Protein 7ZR2 (pdb70)

B-factor: mean 25.38, std 10.43, range [9.34, 71.57]

Organism: Severe acute respiratory syndrome coronavirus 2 (NCBI:txid2697049)

Sequence (267 aa):
MDVLYENQKLIANKFNSAIGKIQDSLSSTASSELGKLQDEVNQNAQDLNTLVKQLSSNFGRISSSELNDILSRLDKGEPAKDLRSDIDNLESKIAGFNSSLQKVLTNLAQKNQNVEDKLKGLESRTSSLEKQIKGIASNFQNEILKQREYLVNKGSGNVLYENQKLIENQFNSAIGKIQDSLSSTKSALGKLKDVVNQNKQALNTLVKQLSSNFGAISSVLNDIKSRLDVDLGDISGINASVVNIQKEIDRLNEVAKNLNESLIDLQES

Radius of gyration: 32.26 Å; Cα contacts (8 Å, |Δi|>4): 210; chains: 2; bounding box: 85×22×85 Å

InterPro domains:
  IPR002552 Spike glycoprotein S2, coronavirus [PF01601] (711-1232)
  IPR018548 Spike (S) protein S1 subunit, receptor-binding domain, betacoronavirus [PF09408] (349-526)
  IPR018548 Spike (S) protein S1 subunit, receptor-binding domain, betacoronavirus [PS51921] (334-527)
  IPR032500 Spike glycoprotein S1, N-terminal domain, betacoronavirus-like [PF16451] (33-337)
  IPR032500 Spike glycoprotein S1, N-terminal domain, betacoronavirus-like [PS51922] (9-303)
  IPR036326 Spike S1 subunit, receptor binding domain superfamily, betacoronavirus [SSF143587] (333-516)
  IPR042578 Spike glycoprotein, betacoronavirus [MF_04099] (2-1273)
  IPR043002 Spike glycoprotein, N-terminal domain superfamily [G3DSA:2.60.120.960] (28-307)
  IPR043473 Spike glycoprotein S2 superfamily, coronavirus [SSF111474] (909-1026)
  IPR043473 Spike glycoprotein S2 superfamily, coronavirus [SSF111474] (1159-1211)
  IPR043607 Coronavirus spike glycoprotein S1, C-terminal [PF19209] (536-591)
  IPR044341 Spike (S) protein S1 subunit, N-terminal domain, SARS-CoV-like [cd21624] (13-304)
  IPR044366 Spike (S) protein S1 subunit, receptor-binding domain, SARS-CoV-2 [cd21480] (319-541)
  IPR044873 Spike glycoprotein S2, coronavirus, heptad repeat 1 [PS51923] (896-1001)
  IPR044874 Spike glycoprotein S2, coronavirus, heptad repeat 2 [PS51924] (1143-1225)

GO terms:
  GO:0044228 host cell surface (C, IDA)
  GO:0005768 endosome (C, IDA)
  GO:0039660 structural constituent of virion (F, IDA)
  GO:0019062 virion attachment to host cell (P, IDA)
  GO:0046718 symbiont entry into host cell (P, IDA)
  GO:0098670 entry receptor-mediated virion attachment to host cell (P, IDA)
  GO:0140522 fusogenic activity (F, IDA)
  GO:0046789 host cell surface receptor binding (F, IDA)
  GO:0048018 receptor ligand activity (F, IDA)
  GO:0043655 host extracellular region (C, IC)
  GO:0044173 host cell endoplasmic reticulum-Golgi intermediate compartment membrane (C, EXP)
  GO:0055036 virion membrane (C, EXP)
  GO:0020002 host cell plasma membrane (C, EXP)
  GO:0005515 protein binding (F, IPI)
  GO:0055036 virion membrane (C, TAS)
  GO:0005886 plasma membrane (C, TAS)
  GO:0042802 identical protein binding (F, IPI)
  GO:0046598 positive regulation of viral entry into host cell (P, IDA)
  GO:0016020 membrane (C, IDA)
  GO:0019031 viral envelope (C, IDA)

Secondary structure (DSSP, 8-state):
--HHHHHHHHHHHHHHHHHHHHHHHHHHHHHHHHHHHHHHHHHHHHHHHHHHHHHHHHHHHHHHHHHHHHHHHH---HHHHHHHHHHHHHHHHHHHHHHHHHHHHHHHHHHHHHHHHHHHHHHHHHHHHHHHHHHHHHHHHHHHHGGGGTT--TT-HHHHHHHHHHHHHHHHHHHHHHHHHHHHHHHHHHHHHHHHHHHHHHHHHHHHHHHHHHHHHHHHHHHHH--/-----GGG--PPP---HHHHHHHHHHHHHGGGG---PPP-

Foldseek 3Di:
DDVLVVLLVVLVVVVVVVLVVVVVVLVVLVVLLVVLVVLLVVLVVLVVVVVVVVVVVLVVLVVLLVVLVVCVVVDDALVVSVVSLVVSVVVVVVVVVVVVVSLVVSVVSLVVSVVSLVVSVVVVVVVVVVVVVVLVVSVVSLVVSVVVQPVDDPPPVSVVSSVVSVVVSVVSVVVVVVSSVVSVVSSVVSVVSSVVVVVVSVVVVVVVVVSVVVSVVSSVVSVVSSD/DDPDDPVVDDDDDDDCVVVVVVVVVVVVVCVVVDDDDDDD

Structure (mmCIF, N/CA/C/O backbone):
data_7ZR2
#
_entry.id   7ZR2
#
_cell.length_a   166.777
_cell.length_b   37.374
_cell.length_c   43.911
_cell.angle_alpha   90.000
_cell.angle_beta   95.670
_cell.angle_gamma   90.000
#
_symmetry.space_group_name_H-M   'C 1 2 1'
#
loop_
_entity.id
_entity.type
_entity.pdbx_description
1 polymer "Spike protein S2',Chimeric protein mimic of SARS-CoV-2 Spike HR1"
2 polymer "Spike protein S2'"
3 water water
#
loop_
_atom_site.group_PDB
_atom_site.id
_atom_site.type_symbol
_atom_site.label_atom_id
_atom_site.label_alt_id
_atom_site.label_comp_id
_atom_site.label_asym_id
_atom_site.label_entity_id
_atom_site.label_seq_id
_atom_site.pdbx_PDB_ins_code
_atom_site.Cartn_x
_atom_site.Cartn_y
_atom_site.Cartn_z
_atom_site.occupancy
_atom_site.B_iso_or_equiv
_atom_site.auth_seq_id
_atom_site.auth_comp_id
_atom_site.auth_asym_id
_atom_site.auth_atom_id
_atom_site.pdbx_PDB_model_num
ATOM 1 N N . MET A 1 1 ? -71.65000 -13.94700 37.73900 1.000 39.49947 0 MET A N 1
ATOM 2 C CA . MET A 1 1 ? -72.01700 -12.99500 38.82700 1.000 39.29155 0 MET A CA 1
ATOM 3 C C . MET A 1 1 ? -72.37700 -11.61900 38.26600 1.000 38.70727 0 MET A C 1
ATOM 4 O O . MET A 1 1 ? -73.51800 -11.18200 38.37500 1.000 42.10768 0 MET A O 1
ATOM 10 N N . ASP A 1 2 ? -71.40000 -10.93300 37.67200 1.000 36.84389 1 ASP A N 1
ATOM 11 C CA . ASP A 1 2 ? -71.60200 -9.60400 37.09900 1.000 34.07777 1 ASP A CA 1
ATOM 12 C C . ASP A 1 2 ? -71.40100 -9.74400 35.59400 1.000 28.60343 1 ASP A C 1
ATOM 13 O O . ASP A 1 2 ? -70.27200 -9.84600 35.11400 1.000 27.54541 1 ASP A O 1
ATOM 22 N N . VAL A 1 3 ? -72.50400 -9.73200 34.84900 1.000 26.28999 2 VAL A N 1
ATOM 23 C CA . VAL A 1 3 ? -72.44000 -10.01200 33.41700 1.000 26.17682 2 VAL A CA 1
ATOM 24 C C . VAL A 1 3 ? -71.63900 -8.93800 32.68500 1.000 22.57376 2 VAL A C 1
ATOM 25 O O . VAL A 1 3 ? -70.95300 -9.22500 31.69900 1.000 22.61324 2 VAL A O 1
ATOM 38 N N . LEU A 1 4 ? -71.74300 -7.68200 33.12400 1.000 23.55019 3 LEU A N 1
ATOM 39 C CA . LEU A 1 4 ? -71.00000 -6.61300 32.46200 1.000 23.27648 3 LEU A CA 1
ATOM 40 C C . LEU A 1 4 ? -69.50100 -6.78100 32.66100 1.000 21.29729 3 LEU A C 1
ATOM 41 O O . LEU A 1 4 ? -68.71100 -6.48200 31.75500 1.000 23.29753 3 LEU A O 1
ATOM 57 N N . TYR A 1 5 ? -69.08700 -7.26200 33.83700 1.000 19.90502 4 TYR A N 1
ATOM 58 C CA . TYR A 1 5 ? -67.67300 -7.56200 34.04800 1.000 19.08650 4 TYR A CA 1
ATOM 59 C C . TYR A 1 5 ? -67.22600 -8.71600 33.15600 1.000 17.17311 4 TYR A C 1
ATOM 60 O O . TYR A 1 5 ? -66.11800 -8.69600 32.61600 1.000 18.79962 4 TYR A O 1
ATOM 78 N N . GLU A 1 6 ? -68.07700 -9.72500 32.97000 1.000 17.33103 5 GLU A N 1
ATOM 79 C CA . GLU A 1 6 ? -67.72700 -10.80300 32.05000 1.000 17.53368 5 GLU A CA 1
ATOM 80 C C . GLU A 1 6 ? -67.46100 -10.27100 30.64400 1.000 17.21522 5 GLU A C 1
ATOM 81 O O . GLU A 1 6 ? -66.51800 -10.70900 29.96700 1.000 18.27851 5 GLU A O 1
ATOM 93 N N . ASN A 1 7 ? -68.28000 -9.32500 30.18900 1.000 17.52842 6 ASN A N 1
ATOM 94 C CA . ASN A 1 7 ? -68.05200 -8.70600 28.88800 1.000 16.52567 6 ASN A CA 1
ATOM 95 C C . ASN A 1 7 ? -66.70600 -8.01000 28.83400 1.000 14.68860 6 ASN A C 1
ATOM 96 O O . ASN A 1 7 ? -66.01300 -8.04600 27.79900 1.000 15.28604 6 ASN A O 1
ATOM 107 N N . GLN A 1 8 ? -66.31700 -7.36400 29.93700 1.000 14.29645 7 GLN A N 1
ATOM 108 C CA . GLN A 1 8 ? -65.04500 -6.64500 29.94600 1.000 13.45161 7 GLN A CA 1
ATOM 109 C C . GLN A 1 8 ? -63.87000 -7.60400 29.89600 1.000 13.49636 7 GLN A C 1
ATOM 110 O O . GLN A 1 8 ? -62.88200 -7.34100 29.19400 1.000 13.99378 7 GLN A O 1
ATOM 124 N N . LYS A 1 9 ? -63.93800 -8.69800 30.66100 1.000 13.60426 8 LYS A N 1
ATOM 125 C CA . LYS A 1 9 ? -62.86300 -9.68300 30.62000 1.000 14.21223 8 LYS A CA 1
ATOM 126 C C . LYS A 1 9 ? -62.67800 -10.22800 29.21200 1.000 14.19907 8 LYS A C 1
ATOM 127 O O . LYS A 1 9 ? -61.54600 -10.39600 28.75200 1.000 13.93588 8 LYS A O 1
ATOM 146 N N . LEU A 1 10 ? -63.77600 -10.51500 28.51600 1.000 14.45173 9 LEU A N 1
ATOM 147 C CA . LEU A 1 10 ? -63.68200 -11.06900 27.17100 1.000 15.00180 9 LEU A CA 1
ATOM 148 C C . LEU A 1 10 ? -62.95100 -10.11700 26.23900 1.000 14.14906 9 LEU A C 1
ATOM 149 O O . LEU A 1 10 ? -62.04200 -10.52500 25.50700 1.000 16.05456 9 LEU A O 1
ATOM 165 N N . ILE A 1 11 ? -63.35200 -8.85900 26.23200 1.000 14.85704 10 ILE A N 1
ATOM 166 C CA . ILE A 1 11 ? -62.71500 -7.84200 25.33800 1.000 16.57567 10 ILE A CA 1
ATOM 167 C C . ILE A 1 11 ? -61.25900 -7.63400 25.75400 1.000 14.71492 10 ILE A C 1
ATOM 168 O O . ILE A 1 11 ? -60.44600 -7.56100 24.87700 1.000 13.77007 10 ILE A O 1
ATOM 184 N N . ALA A 1 12 ? -60.94600 -7.54600 27.04300 1.000 13.19895 11 ALA A N 1
ATOM 185 C CA . ALA A 1 12 ? -59.58000 -7.26000 27.47400 1.000 12.52255 11 ALA A CA 1
ATOM 186 C C . ALA A 1 12 ? -58.64200 -8.38700 27.06800 1.000 13.18316 11 ALA A C 1
ATOM 187 O O . ALA A 1 12 ? -57.53700 -8.14500 26.56600 1.000 13.39108 11 ALA A O 1
ATOM 194 N N . ASN A 1 13 ? -59.07400 -9.63100 27.25400 1.000 11.86458 12 ASN A N 1
ATOM 195 C CA . ASN A 1 13 ? -58.18800 -10.74800 26.97700 1.000 12.79364 12 ASN A CA 1
ATOM 196 C C . ASN A 1 13 ? -57.96800 -10.85800 25.47700 1.000 11.98565 12 ASN A C 1
ATOM 197 O O . ASN A 1 13 ? -56.85100 -11.11700 25.02700 1.000 13.46214 12 ASN A O 1
ATOM 208 N N . LYS A 1 14 ? -59.02300 -10.64000 24.68700 1.000 11.85142 13 LYS A N 1
ATOM 209 C CA . LYS A 1 14 ? -58.87800 -10.67900 23.23100 1.000 11.79615 13 LYS A CA 1
ATOM 210 C C . LYS A 1 14 ? -57.95200 -9.56000 22.73600 1.000 11.08028 13 LYS A C 1
ATOM 211 O O . LYS A 1 14 ? -57.14300 -9.75900 21.82100 1.000 13.08578 13 LYS A O 1
ATOM 230 N N . PHE A 1 15 ? -58.07900 -8.37500 23.31700 1.000 11.97775 14 PHE A N 1
ATOM 231 C CA . PHE A 1 15 ? -57.24600 -7.24600 22.93400 1.000 11.57507 14 PHE A CA 1
ATOM 232 C C . PHE A 1 15 ? -55.78700 -7.52100 23.26900 1.000 9.53272 14 PHE A C 1
ATOM 233 O O . PHE A 1 15 ? -54.90000 -7.27300 22.45100 1.000 11.61192 14 PHE A O 1
ATOM 250 N N . ASN A 1 16 ? -55.51200 -7.99600 24.48100 1.000 11.31978 15 ASN A N 1
ATOM 251 C CA . ASN A 1 16 ? -54.12900 -8.25900 24.86800 1.000 11.99881 15 ASN A CA 1
ATOM 252 C C . ASN A 1 16 ? -53.49200 -9.26700 23.92800 1.000 11.22766 15 ASN A C 1
ATOM 253 O O . ASN A 1 16 ? -52.33200 -9.11100 23.52700 1.000 12.01986 15 ASN A O 1
ATOM 264 N N . SER A 1 17 ? -54.24200 -10.29800 23.53800 1.000 11.52243 16 SER A N 1
ATOM 265 C CA . SER A 1 17 ? -53.70900 -11.26100 22.57700 1.000 11.21450 16 SER A CA 1
ATOM 266 C C . SER A 1 17 ? -53.41400 -10.60900 21.23000 1.000 11.38558 16 SER A C 1
ATOM 267 O O . SER A 1 17 ? -52.38500 -10.89200 20.59700 1.000 14.58333 16 SER A O 1
ATOM 275 N N . ALA A 1 18 ? -54.31100 -9.74400 20.77200 1.000 11.87248 17 ALA A N 1
ATOM 276 C CA . ALA A 1 18 ? -54.10900 -9.08700 19.48700 1.000 13.43845 17 ALA A CA 1
ATOM 277 C C . ALA A 1 18 ? -52.88500 -8.17400 19.50700 1.000 13.22264 17 ALA A C 1
ATOM 278 O O . ALA A 1 18 ? -52.12600 -8.11300 18.52500 1.000 14.26487 17 ALA A O 1
ATOM 285 N N . ILE A 1 19 ? -52.66200 -7.47300 20.60800 1.000 13.01998 18 ILE A N 1
ATOM 286 C CA . ILE A 1 19 ? -51.48400 -6.58600 20.72800 1.000 13.43582 18 ILE A CA 1
ATOM 287 C C . ILE A 1 19 ? -50.20500 -7.42800 20.61600 1.000 14.24908 18 ILE A C 1
ATOM 288 O O . ILE A 1 19 ? -49.32200 -6.98400 20.00300 1.000 13.61216 18 ILE A O 1
ATOM 304 N N . GLY A 1 20 ? -50.15000 -8.60400 21.21400 1.000 12.75679 19 GLY A N 1
ATOM 305 C CA . GLY A 1 20 ? -48.95200 -9.45000 21.15100 1.000 11.26188 19 GLY A CA 1
ATOM 306 C C . GLY A 1 20 ? -48.60300 -9.82800 19.72900 1.000 12.16988 19 GLY A C 1
ATOM 307 O O . GLY A 1 20 ? -47.44500 -9.85600 19.40000 1.000 13.76481 19 GLY A O 1
ATOM 311 N N . LYS A 1 21 ? -49.61200 -10.12200 18.93900 1.000 12.53308 20 LYS A N 1
ATOM 312 C CA . LYS A 1 21 ? -49.37300 -10.52800 17.53600 1.000 11.97249 20 LYS A CA 1
ATOM 313 C C . LYS A 1 21 ? -48.83400 -9.33100 16.74400 1.000 12.01986 20 LYS A C 1
ATOM 314 O O . LYS A 1 21 ? -47.95400 -9.52600 15.93300 1.000 13.45161 20 LYS A O 1
ATOM 333 N N . ILE A 1 22 ? -49.33500 -8.14100 17.01300 1.000 12.69100 21 ILE A N 1
ATOM 334 C CA . ILE A 1 22 ? -48.84700 -6.91400 16.32400 1.000 13.74375 21 ILE A CA 1
ATOM 335 C C . ILE A 1 22 ? -47.40200 -6.63600 16.72700 1.000 13.93851 21 ILE A C 1
ATOM 336 O O . ILE A 1 22 ? -46.63800 -6.27900 15.89400 1.000 13.17000 21 ILE A O 1
ATOM 352 N N . GLN A 1 23 ? -47.07700 -6.74800 18.00300 1.000 14.96232 22 GLN A N 1
ATOM 353 C CA . GLN A 1 23 ? -45.69700 -6.59400 18.49000 1.000 15.18603 22 GLN A CA 1
ATOM 354 C C . GLN A 1 23 ? -44.77800 -7.53600 17.70800 1.000 15.27815 22 GLN A C 1
ATOM 355 O O . GLN A 1 23 ? -43.74000 -7.09200 17.28400 1.000 15.16234 22 GLN A O 1
ATOM 369 N N . ASP A 1 24 ? -45.14100 -8.81000 17.60900 1.000 14.62807 23 ASP A N 1
ATOM 370 C CA . ASP A 1 24 ? -44.29000 -9.75900 16.89700 1.000 15.93875 23 ASP A CA 1
ATOM 371 C C . ASP A 1 24 ? -44.09300 -9.33700 15.44000 1.000 13.42266 23 ASP A C 1
ATOM 372 O O . ASP A 1 24 ? -42.99300 -9.47700 14.88200 1.000 15.72031 23 ASP A O 1
ATOM 381 N N . SER A 1 25 ? -45.16000 -8.85900 14.79500 1.000 13.19369 24 SER A N 1
ATOM 382 C CA . SER A 1 25 ? -45.05500 -8.42900 13.40500 1.000 12.98314 24 SER A CA 1
ATOM 383 C C . SER A 1 25 ? -44.11700 -7.23400 13.26200 1.000 15.03865 24 SER A C 1
ATOM 384 O O . SER A 1 25 ? -43.32900 -7.16100 12.31200 1.000 16.04929 24 SER A O 1
ATOM 392 N N . LEU A 1 26 ? -44.18900 -6.28400 14.18900 1.000 14.52016 25 LEU A N 1
ATOM 393 C CA . LEU A 1 26 ? -43.31500 -5.11700 14.10900 1.000 15.66767 25 LEU A CA 1
ATOM 394 C C . LEU A 1 26 ? -41.85900 -5.51400 14.28500 1.000 15.05180 25 LEU A C 1
ATOM 395 O O . LEU A 1 26 ? -40.98800 -5.02700 13.54900 1.000 14.78862 25 LEU A O 1
ATOM 411 N N . SER A 1 27 ? -41.57200 -6.38600 15.26200 1.000 15.56502 26 SER A N 1
ATOM 412 C CA . SER A 1 27 ? -40.19500 -6.82700 15.47200 1.000 13.27264 26 SER A CA 1
ATOM 413 C C . SER A 1 27 ? -39.65500 -7.53400 14.23700 1.000 14.49647 26 SER A C 1
ATOM 414 O O . SER A 1 27 ? -38.48700 -7.33900 13.84900 1.000 15.46764 26 SER A O 1
ATOM 422 N N . SER A 1 28 ? -40.49300 -8.36100 13.59900 1.000 14.19381 27 SER A N 1
ATOM 423 C CA . SER A 1 28 ? -40.08000 -9.03900 12.37400 1.000 13.33318 27 SER A CA 1
ATOM 424 C C . SER A 1 28 ? -39.77900 -8.03900 11.26300 1.000 13.45688 27 SER A C 1
ATOM 425 O O . SER A 1 28 ? -38.76900 -8.15000 10.55100 1.000 14.72282 27 SER A O 1
ATOM 433 N N . THR A 1 29 ? -40.65600 -7.05400 11.09500 1.000 12.39886 28 THR A N 1
ATOM 434 C CA . THR A 1 29 ? -40.44200 -6.03700 10.07200 1.000 11.85932 28 THR A CA 1
ATOM 435 C C . THR A 1 29 ? -39.14500 -5.28700 10.31700 1.000 12.58046 28 THR A C 1
ATOM 436 O O . THR A 1 29 ? -38.36800 -5.06200 9.38200 1.000 13.23317 28 THR A O 1
ATOM 447 N N . ALA A 1 30 ? -38.88100 -4.90900 11.57500 1.000 12.36464 29 ALA A N 1
ATOM 448 C CA . ALA A 1 30 ? -37.65800 -4.18100 11.87900 1.000 10.80919 29 ALA A CA 1
ATOM 449 C C . ALA A 1 30 ? -36.42400 -5.00500 11.54900 1.000 12.74890 29 ALA A C 1
ATOM 450 O O . ALA A 1 30 ? -35.44900 -4.47300 11.01400 1.000 13.18842 29 ALA A O 1
ATOM 457 N N A SER A 1 31 ? -36.44200 -6.30200 11.86800 0.520 12.66468 30 SER A N 1
ATOM 458 N N B SER A 1 31 ? -36.44800 -6.30300 11.86100 0.480 12.63836 30 SER A N 1
ATOM 459 C CA A SER A 1 31 ? -35.30300 -7.15500 11.54300 0.520 13.68848 30 SER A CA 1
ATOM 460 C CA B SER A 1 31 ? -35.31300 -7.16500 11.54900 0.480 13.71743 30 SER A CA 1
ATOM 461 C C A SER A 1 31 ? -35.07900 -7.23600 10.04100 0.520 13.88851 30 SER A C 1
ATOM 462 C C B SER A 1 31 ? -35.08200 -7.24600 10.04700 0.480 13.80955 30 SER A C 1
ATOM 463 O O A SER A 1 31 ? -33.93800 -7.16800 9.57000 0.520 14.97285 30 SER A O 1
ATOM 464 O O B SER A 1 31 ? -33.93800 -7.18200 9.58200 0.480 14.59912 30 SER A O 1
ATOM 479 N N . GLU A 1 32 ? -36.15300 -7.41500 9.27200 1.000 13.24633 31 GLU A N 1
ATOM 480 C CA . GLU A 1 32 ? -36.01100 -7.50300 7.82300 1.000 15.60187 31 GLU A CA 1
ATOM 481 C C . GLU A 1 32 ? -35.49700 -6.19600 7.23200 1.000 12.86470 31 GLU A C 1
ATOM 482 O O . GLU A 1 32 ? -34.68500 -6.21200 6.29700 1.000 13.71217 31 GLU A O 1
ATOM 494 N N . LEU A 1 33 ? -35.95900 -5.05700 7.75400 1.000 12.69889 32 LEU A N 1
ATOM 495 C CA . LEU A 1 33 ? -35.45400 -3.76800 7.28700 1.000 11.86195 32 LEU A CA 1
ATOM 496 C C . LEU A 1 33 ? -33.96500 -3.62600 7.57700 1.000 11.95143 32 LEU A C 1
ATOM 497 O O . LEU A 1 33 ? -33.21500 -3.10200 6.75000 1.000 12.22515 32 LEU A O 1
ATOM 513 N N . GLY A 1 34 ? -33.51800 -4.06600 8.75600 1.000 12.73574 33 GLY A N 1
ATOM 514 C CA . GLY A 1 34 ? -32.10100 -3.98300 9.06700 1.000 13.43056 33 GLY A CA 1
ATOM 515 C C . GLY A 1 34 ? -31.24300 -4.80700 8.12400 1.000 13.99905 33 GLY A C 1
ATOM 516 O O . GLY A 1 34 ? -30.15600 -4.37900 7.73000 1.000 14.80704 33 GLY A O 1
ATOM 520 N N . LYS A 1 35 ? -31.70800 -6.00900 7.77300 1.000 13.32791 34 LYS A N 1
ATOM 521 C CA . LYS A 1 35 ? -30.99100 -6.84000 6.81300 1.000 13.52794 34 LYS A CA 1
ATOM 522 C C . LYS A 1 35 ? -30.91100 -6.15700 5.44900 1.000 12.88576 34 LYS A C 1
ATOM 523 O O . LYS A 1 35 ? -29.84400 -6.10100 4.82500 1.000 15.09128 34 LYS A O 1
ATOM 542 N N . LEU A 1 36 ? -32.02100 -5.58500 4.99300 1.000 13.57794 35 LEU A N 1
ATOM 543 C CA . LEU A 1 36 ? -32.03000 -4.90400 3.70800 1.000 13.92535 35 LEU A CA 1
ATOM 544 C C . LEU A 1 36 ? -31.10500 -3.69500 3.71100 1.000 12.14883 35 LEU A C 1
ATOM 545 O O . LEU A 1 36 ? -30.43200 -3.42300 2.71000 1.000 12.81206 35 LEU A O 1
ATOM 561 N N . GLN A 1 37 ? -31.08800 -2.93100 4.80900 1.000 12.17514 36 GLN A N 1
ATOM 562 C CA . GLN A 1 37 ? -30.17900 -1.79600 4.89000 1.000 12.06724 36 GLN A CA 1
ATOM 563 C C . GLN A 1 37 ? -28.73900 -2.25000 4.71600 1.000 11.85405 36 GLN A C 1
ATOM 564 O O . GLN A 1 37 ? -27.98300 -1.66600 3.93000 1.000 13.69901 36 GLN A O 1
ATOM 578 N N . ASP A 1 38 ? -28.34200 -3.30300 5.43600 1.000 12.85680 37 ASP A N 1
ATOM 579 C CA . ASP A 1 38 ? -26.96500 -3.78000 5.33800 1.000 15.42027 37 ASP A CA 1
ATOM 580 C C . ASP A 1 38 ? -26.63100 -4.24900 3.92600 1.000 13.77534 37 ASP A C 1
ATOM 581 O O . ASP A 1 38 ? -25.56500 -3.91300 3.38700 1.000 16.62305 37 ASP A O 1
ATOM 590 N N . GLU A 1 39 ? -27.53800 -5.00100 3.29900 1.000 13.55952 38 GLU A N 1
ATOM 591 C CA . GLU A 1 39 ? -27.26300 -5.53200 1.96900 1.000 14.26750 38 GLU A CA 1
ATOM 592 C C . GLU A 1 39 ? -27.22400 -4.43100 0.91500 1.000 12.85944 38 GLU A C 1
ATOM 593 O O . GLU A 1 39 ? -26.37300 -4.46400 0.00800 1.000 14.63860 38 GLU A O 1
ATOM 605 N N . VAL A 1 40 ? -28.14500 -3.46800 0.99600 1.000 12.16725 39 VAL A N 1
ATOM 606 C CA . VAL A 1 40 ? -28.13600 -2.36200 0.04600 1.000 11.81457 39 VAL A CA 1
ATOM 607 C C . VAL A 1 40 ? -26.80300 -1.63100 0.11800 1.000 12.01723 39 VAL A C 1
ATOM 608 O O . VAL A 1 40 ? -26.20300 -1.27000 -0.90700 1.000 13.40687 39 VAL A O 1
ATOM 621 N N . ASN A 1 41 ? -26.34100 -1.35700 1.33600 1.000 12.44886 40 ASN A N 1
ATOM 622 C CA . ASN A 1 41 ? -25.13400 -0.55800 1.50600 1.000 14.36225 40 ASN A CA 1
ATOM 623 C C . ASN A 1 41 ? -23.88700 -1.33600 1.10700 1.000 13.74902 40 ASN A C 1
ATOM 624 O O . ASN A 1 41 ? -22.94900 -0.75900 0.52900 1.000 15.93875 40 ASN A O 1
ATOM 635 N N . GLN A 1 42 ? -23.85700 -2.64700 1.38200 1.000 15.28078 41 GLN A N 1
ATOM 636 C CA . GLN A 1 42 ? -22.72700 -3.44800 0.91800 1.000 19.19704 41 GLN A CA 1
ATOM 637 C C . GLN A 1 42 ? -22.67900 -3.47300 -0.60200 1.000 17.05994 41 GLN A C 1
ATOM 638 O O . GLN A 1 42 ? -21.60700 -3.31200 -1.20300 1.000 18.14954 41 GLN A O 1
ATOM 652 N N . ASN A 1 43 ? -23.81900 -3.65900 -1.23700 1.000 14.60965 42 ASN A N 1
ATOM 653 C CA . ASN A 1 43 ? -23.89700 -3.71800 -2.72100 1.000 15.74136 42 ASN A CA 1
ATOM 654 C C . ASN A 1 43 ? -23.48000 -2.36200 -3.30700 1.000 14.80441 42 ASN A C 1
ATOM 655 O O . ASN A 1 43 ? -22.81000 -2.36600 -4.32800 1.000 15.30710 42 ASN A O 1
ATOM 666 N N . ALA A 1 44 ? -23.81400 -1.25500 -2.67700 1.000 15.25183 43 ALA A N 1
ATOM 667 C CA . ALA A 1 44 ? -23.46200 0.08200 -3.17800 1.000 13.61742 43 ALA A CA 1
ATOM 668 C C . ALA A 1 44 ? -21.95300 0.26100 -3.08800 1.000 14.04642 43 ALA A C 1
ATOM 669 O O . ALA A 1 44 ? -21.37300 0.78500 -4.00400 1.000 17.00730 43 ALA A O 1
ATOM 676 N N . GLN A 1 45 ? -21.37200 -0.17000 -1.99100 1.000 16.87308 44 GLN A N 1
ATOM 677 C CA . GLN A 1 45 ? -19.92400 -0.05900 -1.78600 1.000 20.07872 44 GLN A CA 1
ATOM 678 C C . GLN A 1 45 ? -19.21600 -0.92300 -2.82500 1.000 18.67329 44 GLN A C 1
ATOM 679 O O . GLN A 1 45 ? -18.22000 -0.48100 -3.30200 1.000 19.66815 44 GLN A O 1
ATOM 683 N N . ASP A 1 46 ? -19.73100 -2.10200 -3.11200 1.000 18.40221 45 ASP A N 1
ATOM 684 C CA . ASP A 1 46 ? -19.12600 -3.02600 -4.10400 1.000 19.63656 45 ASP A CA 1
ATOM 685 C C . ASP A 1 46 ? -19.17600 -2.36800 -5.48700 1.000 18.61013 45 ASP A C 1
ATOM 686 O O . ASP A 1 46 ? -18.20500 -2.46700 -6.20600 1.000 20.42613 45 ASP A O 1
ATOM 695 N N . LEU A 1 47 ? -20.27100 -1.72900 -5.84800 1.000 17.15206 46 LEU A N 1
ATOM 696 C CA . LEU A 1 47 ? -20.36000 -1.09000 -7.15600 1.000 14.87284 46 LEU A CA 1
ATOM 697 C C . LEU A 1 47 ? -19.40700 0.10000 -7.25400 1.000 16.05982 46 LEU A C 1
ATOM 698 O O . LEU A 1 47 ? -18.72700 0.28100 -8.26900 1.000 16.59409 46 LEU A O 1
ATOM 714 N N . ASN A 1 48 ? -19.33700 0.92500 -6.21100 1.000 16.55988 47 ASN A N 1
ATOM 715 C CA . ASN A 1 48 ? -18.48100 2.10500 -6.27400 1.000 16.78886 47 ASN A CA 1
ATOM 716 C C . ASN A 1 48 ? -17.00500 1.71900 -6.31900 1.000 18.75751 47 ASN A C 1
ATOM 717 O O . ASN A 1 48 ? -16.21400 2.34200 -7.04000 1.000 19.63920 47 ASN A O 1
ATOM 728 N N . THR A 1 49 ? -16.64200 0.66500 -5.60700 1.000 19.57340 48 THR A N 1
ATOM 729 C CA . THR A 1 49 ? -15.25200 0.14800 -5.62100 1.000 22.75536 48 THR A CA 1
ATOM 730 C C . THR A 1 49 ? -14.92800 -0.31200 -7.05200 1.000 22.81063 48 THR A C 1
ATOM 731 O O . THR A 1 49 ? -13.88500 0.09300 -7.56800 1.000 24.23712 48 THR A O 1
ATOM 742 N N . LEU A 1 50 ? -15.82600 -1.04700 -7.69400 1.000 19.94713 49 LEU A N 1
ATOM 743 C CA . LEU A 1 50 ? -15.62000 -1.55000 -9.07100 1.000 20.28927 49 LEU A CA 1
ATOM 744 C C . LEU A 1 50 ? -15.50900 -0.36500 -10.02900 1.000 18.55222 49 LEU A C 1
ATOM 745 O O . LEU A 1 50 ? -14.60900 -0.39400 -10.83900 1.000 19.66025 49 LEU A O 1
ATOM 761 N N . VAL A 1 51 ? -16.36300 0.64100 -9.94100 1.000 19.35758 50 VAL A N 1
ATOM 762 C CA . VAL A 1 51 ? -16.35000 1.77300 -10.90500 1.000 18.86805 50 VAL A CA 1
ATOM 763 C C . VAL A 1 51 ? -15.00100 2.48300 -10.80200 1.000 19.08124 50 VAL A C 1
ATOM 764 O O . VAL A 1 51 ? -14.50600 2.90400 -11.82600 1.000 20.22085 50 VAL A O 1
ATOM 777 N N . LYS A 1 52 ? -14.46300 2.65000 -9.60600 1.000 22.39479 51 LYS A N 1
ATOM 778 C CA . LYS A 1 52 ? -13.20400 3.36900 -9.46000 1.000 24.45030 51 LYS A CA 1
ATOM 779 C C . LYS A 1 52 ? -12.06900 2.63000 -10.15600 1.000 24.55558 51 LYS A C 1
ATOM 780 O O . LYS A 1 52 ? -11.24800 3.24500 -10.84800 1.000 25.15038 51 LYS A O 1
ATOM 799 N N . GLN A 1 53 ? -12.02500 1.30800 -10.00600 1.000 22.47375 52 GLN A N 1
ATOM 800 C CA . GLN A 1 53 ? -10.99500 0.51900 -10.67500 1.000 24.11342 52 GLN A CA 1
ATOM 801 C C . GLN A 1 53 ? -11.18400 0.53700 -12.18600 1.000 24.85561 52 GLN A C 1
ATOM 802 O O . GLN A 1 53 ? -10.20900 0.63600 -12.94700 1.000 26.39790 52 GLN A O 1
ATOM 806 N N . LEU A 1 54 ? -12.43300 0.45900 -12.64300 1.000 23.30543 53 LEU A N 1
ATOM 807 C CA . LEU A 1 54 ? -12.68600 0.45800 -14.08100 1.000 21.22886 53 LEU A CA 1
ATOM 808 C C . LEU A 1 54 ? -12.24300 1.76800 -14.72000 1.000 21.01305 53 LEU A C 1
ATOM 809 O O . LEU A 1 54 ? -11.65100 1.76900 -15.80500 1.000 21.71050 53 LEU A O 1
ATOM 825 N N . SER A 1 55 ? -12.54200 2.89700 -14.07600 1.000 22.12107 54 SER A N 1
ATOM 826 C CA . SER A 1 55 ? -12.13900 4.19100 -14.62400 1.000 22.31583 54 SER A CA 1
ATOM 827 C C . SER A 1 55 ? -10.62700 4.27100 -14.77900 1.000 24.34239 54 SER A C 1
ATOM 828 O O . SER A 1 55 ? -10.12300 4.78000 -15.78500 1.000 25.06353 54 SER A O 1
ATOM 836 N N . SER A 1 56 ? -9.88700 3.79100 -13.78200 1.000 23.97919 55 SER A N 1
ATOM 837 C CA . SER A 1 56 ? -8.43300 3.75800 -13.89600 1.000 25.41884 55 SER A CA 1
ATOM 838 C C . SER A 1 56 ? -7.99300 2.88900 -15.07000 1.000 22.25793 55 SER A C 1
ATOM 839 O O . SER A 1 56 ? -7.11600 3.27600 -15.85600 1.000 22.21845 55 SER A O 1
ATOM 847 N N . ASN A 1 57 ? -8.60100 1.71500 -15.21600 1.000 21.53942 56 ASN A N 1
ATOM 848 C CA . ASN A 1 57 ? -8.20100 0.80300 -16.28200 1.000 21.86315 56 ASN A CA 1
ATOM 849 C C . ASN A 1 57 ? -8.46800 1.39800 -17.65900 1.000 18.72856 56 ASN A C 1
ATOM 850 O O . ASN A 1 57 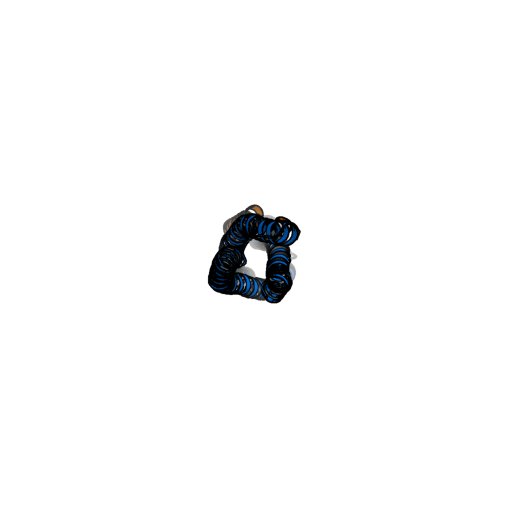? -7.62500 1.29700 -18.55700 1.000 19.61025 56 ASN A O 1
ATOM 861 N N . PHE A 1 58 ? -9.64300 2.00400 -17.85700 1.000 18.66803 57 PHE A N 1
ATOM 862 C CA . PHE A 1 58 ? -9.96400 2.54100 -19.17700 1.000 18.34167 57 PHE A CA 1
ATOM 863 C C . PHE A 1 58 ? -9.03000 3.68600 -19.55100 1.000 20.16031 57 PHE A C 1
ATOM 864 O O . PHE A 1 58 ? -8.67700 3.84700 -20.72400 1.000 19.52866 57 PHE A O 1
ATOM 881 N N . GLY A 1 59 ? -8.64100 4.51000 -18.57800 1.000 20.21558 58 GLY A N 1
ATOM 882 C CA . GLY A 1 59 ? -7.67500 5.55200 -18.86500 1.000 20.95514 58 GLY A CA 1
ATOM 883 C C . GLY A 1 59 ? -6.37400 4.99000 -19.40000 1.000 22.23688 58 GLY A C 1
ATOM 884 O O . GLY A 1 59 ? -5.80200 5.52500 -20.35500 1.000 22.50007 58 GLY A O 1
ATOM 888 N N . ARG A 1 60 ? -5.91200 3.87700 -18.82000 1.000 22.19213 59 ARG A N 1
ATOM 889 C CA . ARG A 1 60 ? -4.65900 3.27600 -19.25300 1.000 22.37374 59 ARG A CA 1
ATOM 890 C C . ARG A 1 60 ? -4.80400 2.62000 -20.61900 1.000 21.29203 59 ARG A C 1
ATOM 891 O O . ARG A 1 60 ? -3.88500 2.69300 -21.44300 1.000 22.49480 59 ARG A O 1
ATOM 912 N N . ILE A 1 61 ? -5.94600 1.97500 -20.87900 1.000 19.07860 60 ILE A N 1
ATOM 913 C CA . ILE A 1 61 ? -6.18700 1.38900 -22.19700 1.000 19.29968 60 ILE A CA 1
ATOM 914 C C . ILE A 1 61 ? -6.17000 2.47600 -23.26300 1.000 20.84724 60 ILE A C 1
ATOM 915 O O . ILE A 1 61 ? -5.52300 2.33700 -24.30500 1.000 18.87595 60 ILE A O 1
ATOM 931 N N . SER A 1 62 ? -6.88700 3.57400 -23.02000 1.000 18.90753 61 SER A N 1
ATOM 932 C CA . SER A 1 62 ? -6.92200 4.66600 -23.98300 1.000 21.62101 61 SER A CA 1
ATOM 933 C C . SER A 1 62 ? -5.52700 5.23400 -24.20900 1.000 20.87356 61 SER A C 1
ATOM 934 O O . SER A 1 62 ? -5.15800 5.56800 -25.34200 1.000 22.49743 61 SER A O 1
ATOM 942 N N A SER A 1 63 ? -4.73600 5.35400 -23.14200 0.420 21.24728 62 SER A N 1
ATOM 943 N N B SER A 1 63 ? -4.73700 5.35700 -23.14100 0.580 21.26834 62 SER A N 1
ATOM 944 C CA A SER A 1 63 ? -3.38900 5.89300 -23.28600 0.420 22.83168 62 SER A CA 1
ATOM 945 C CA B SER A 1 63 ? -3.38900 5.89300 -23.28900 0.580 22.63692 62 SER A CA 1
ATOM 946 C C A SER A 1 63 ? -2.52200 4.97300 -24.13500 0.420 22.17634 62 SER A C 1
ATOM 947 C C B SER A 1 63 ? -2.52300 4.97100 -24.13900 0.580 22.07896 62 SER A C 1
ATOM 948 O O A SER A 1 63 ? -1.76600 5.44100 -24.99300 0.420 22.66851 62 SER A O 1
ATOM 949 O O B SER A 1 63 ? -1.76400 5.43600 -24.99500 0.580 22.57376 62 SER A O 1
ATOM 964 N N . GLU A 1 64 ? -2.61600 3.66200 -23.91200 1.000 21.91315 63 GLU A N 1
ATOM 965 C CA . GLU A 1 64 ? -1.81500 2.72300 -24.69200 1.000 23.30543 63 GLU A CA 1
ATOM 966 C C . GLU A 1 64 ? -2.25500 2.70900 -26.15300 1.000 21.73682 63 GLU A C 1
ATOM 967 O O . GLU A 1 64 ? -1.42200 2.65700 -27.06200 1.000 22.50796 63 GLU A O 1
ATOM 979 N N . LEU A 1 65 ? -3.56300 2.75600 -26.39800 1.000 20.57352 64 LEU A N 1
ATOM 980 C CA . LEU A 1 65 ? -4.06000 2.79600 -27.76700 1.000 21.89999 64 LEU A CA 1
ATOM 981 C C . LEU A 1 65 ? -3.54800 4.04000 -28.49000 1.000 21.49995 64 LEU A C 1
ATOM 982 O O . LEU A 1 65 ? -3.14600 3.97500 -29.65600 1.000 22.45269 64 LEU A O 1
ATOM 998 N N . ASN A 1 66 ? -3.55100 5.18500 -27.81000 1.000 22.07896 65 ASN A N 1
ATOM 999 C CA . ASN A 1 66 ? -3.12300 6.42700 -28.44200 1.000 23.78969 65 ASN A CA 1
ATOM 1000 C C . ASN A 1 66 ? -1.62300 6.45900 -28.67100 1.000 23.82917 65 ASN A C 1
ATOM 1001 O O . ASN A 1 66 ? -1.16900 7.04600 -29.65900 1.000 24.75297 65 ASN A O 1
ATOM 1011 N N . ASP A 1 67 ? -0.84700 5.83900 -27.77800 1.000 23.57651 66 ASP A N 1
ATOM 1012 C CA . ASP A 1 67 ? 0.58400 5.70500 -28.00900 1.000 22.79484 66 ASP A CA 1
ATOM 1013 C C . ASP A 1 67 ? 0.85500 4.87600 -29.26000 1.000 22.94222 66 ASP A C 1
ATOM 1014 O O . ASP A 1 67 ? 1.71400 5.23000 -30.07000 1.000 22.63692 66 ASP A O 1
ATOM 1018 N N . ILE A 1 68 ? 0.12400 3.77500 -29.43900 1.000 20.29454 67 ILE A N 1
ATOM 1019 C CA . ILE A 1 68 ? 0.28600 2.97000 -30.64600 1.000 21.54206 67 ILE A CA 1
ATOM 1020 C C . ILE A 1 68 ? -0.12900 3.76800 -31.87500 1.000 21.48152 67 ILE A C 1
ATOM 1021 O O . ILE A 1 68 ? 0.55700 3.74800 -32.90200 1.000 22.62903 67 ILE A O 1
ATOM 1037 N N . LEU A 1 69 ? -1.25400 4.48800 -31.79500 1.000 22.52375 68 LEU A N 1
ATOM 1038 C CA . LEU A 1 69 ? -1.67900 5.31300 -32.92300 1.000 24.51610 68 LEU A CA 1
ATOM 1039 C C . LEU A 1 69 ? -0.60100 6.32200 -33.30200 1.000 27.14010 68 LEU A C 1
ATOM 1040 O O . LEU A 1 69 ? -0.33700 6.54100 -34.49000 1.000 29.20877 68 LEU A O 1
ATOM 1056 N N . SER A 1 70 ? 0.03500 6.94500 -32.30600 1.000 26.63477 69 SER A N 1
ATOM 1057 C CA . SER A 1 70 ? 1.06800 7.93700 -32.58600 1.000 29.70356 69 SER A CA 1
ATOM 1058 C C . SER A 1 70 ? 2.29800 7.30400 -33.21500 1.000 29.66145 69 SER A C 1
ATOM 1059 O O . SER A 1 70 ? 2.96800 7.94000 -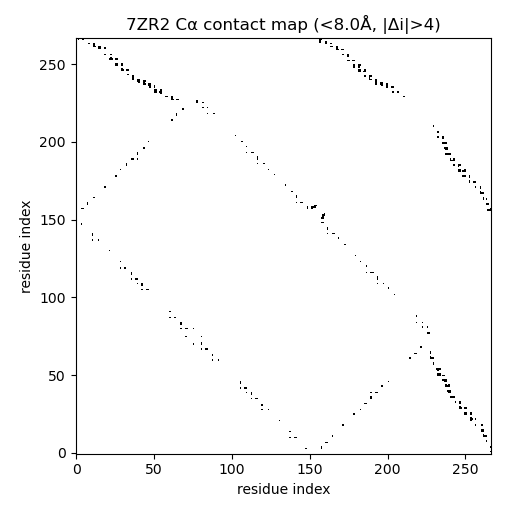34.03800 1.000 31.64327 69 SER A O 1
ATOM 1067 N N . ARG A 1 71 ? 2.60900 6.06200 -32.85100 1.000 28.17443 70 ARG A N 1
ATOM 1068 C CA . ARG A 1 71 ? 3.75100 5.38300 -33.44600 1.000 28.06652 70 ARG A CA 1
ATOM 1069 C C . ARG A 1 71 ? 3.47100 4.99300 -34.88900 1.000 29.62724 70 ARG A C 1
ATOM 1070 O O . ARG A 1 71 ? 4.38600 4.97600 -35.70800 1.000 30.25626 70 ARG A O 1
ATOM 1091 N N . LEU A 1 72 ? 2.22500 4.65000 -35.21000 1.000 32.81446 71 LEU A N 1
ATOM 1092 C CA . LEU A 1 72 ? 1.86600 4.37800 -36.59500 1.000 34.05145 71 LEU A CA 1
ATOM 1093 C C . LEU A 1 72 ? 1.96200 5.65000 -37.42100 1.000 39.73108 71 LEU A C 1
ATOM 1094 O O . LEU A 1 72 ? 2.45400 5.62700 -38.55600 1.000 40.01269 71 LEU A O 1
ATOM 1110 N N . ASP A 1 73 ? 1.49900 6.76900 -36.85800 1.000 44.35269 72 ASP A N 1
ATOM 1111 C CA . ASP A 1 73 ? 1.57100 8.05000 -37.54900 1.000 49.20327 72 ASP A CA 1
ATOM 1112 C C . ASP A 1 73 ? 3.01400 8.46100 -37.80400 1.000 51.99308 72 ASP A C 1
ATOM 1113 O O . ASP A 1 73 ? 3.29900 9.13500 -38.80000 1.000 53.47220 72 ASP A O 1
ATOM 1122 N N . LYS A 1 74 ? 3.93600 8.06200 -36.92500 1.000 53.25112 73 LYS A N 1
ATOM 1123 C CA . LYS A 1 74 ? 5.34100 8.41300 -37.08800 1.000 52.09835 73 LYS A CA 1
ATOM 1124 C C . LYS A 1 74 ? 6.08400 7.44700 -38.00100 1.000 53.09058 73 LYS A C 1
ATOM 1125 O O . LYS A 1 74 ? 7.10300 7.82900 -38.58100 1.000 53.05636 73 LYS A O 1
ATOM 1129 N N . GLY A 1 75 ? 5.61300 6.20900 -38.13000 1.000 55.84880 74 GLY A N 1
ATOM 1130 C CA . GLY A 1 75 ? 6.22100 5.25400 -39.03600 1.000 56.73312 74 GLY A CA 1
ATOM 1131 C C . GLY A 1 75 ? 7.37500 4.46500 -38.45300 1.000 56.53573 74 GLY A C 1
ATOM 1132 O O . GLY A 1 75 ? 8.53600 4.85700 -38.60700 1.000 56.95420 74 GLY A O 1
ATOM 1136 N N . GLU A 1 76 ? 7.06900 3.33600 -37.79900 1.000 53.75908 75 GLU A N 1
ATOM 1137 C CA . GLU A 1 76 ? 8.08200 2.46200 -37.21400 1.000 52.57736 75 GLU A CA 1
ATOM 1138 C C . GLU A 1 76 ? 7.96900 1.06900 -37.82900 1.000 51.98518 75 GLU A C 1
ATOM 1139 O O . GLU A 1 76 ? 7.05400 0.81800 -38.62800 1.000 51.74568 75 GLU A O 1
ATOM 1143 N N . PRO A 1 77 ? 8.86800 0.13900 -37.49300 1.000 51.41406 76 PRO A N 1
ATOM 1144 C CA . PRO A 1 77 ? 8.70500 -1.24100 -37.97800 1.000 50.03495 76 PRO A CA 1
ATOM 1145 C C . PRO A 1 77 ? 7.38100 -1.83700 -37.51600 1.000 47.22672 76 PRO A C 1
ATOM 1146 O O . PRO A 1 77 ? 6.88500 -1.54000 -36.42500 1.000 48.59004 76 PRO A O 1
ATOM 1157 N N . ALA A 1 78 ? 6.81400 -2.70200 -38.36200 1.000 43.22097 77 ALA A N 1
ATOM 1158 C CA . ALA A 1 78 ? 5.51600 -3.29000 -38.05300 1.000 43.80788 77 ALA A CA 1
ATOM 1159 C C . ALA A 1 78 ? 5.61600 -4.41500 -37.03300 1.000 43.84736 77 ALA A C 1
ATOM 1160 O O . ALA A 1 78 ? 4.64900 -4.66200 -36.30000 1.000 42.34718 77 ALA A O 1
ATOM 1167 N N . LYS A 1 79 ? 6.76300 -5.09900 -36.96200 1.000 44.75800 78 LYS A N 1
ATOM 1168 C CA . LYS A 1 79 ? 6.88800 -6.23000 -36.04600 1.000 45.67390 78 LYS A CA 1
ATOM 1169 C C . LYS A 1 79 ? 6.67100 -5.79800 -34.59700 1.000 45.24227 78 LYS A C 1
ATOM 1170 O O . LYS A 1 79 ? 5.84100 -6.37400 -33.88100 1.000 44.35795 78 LYS A O 1
ATOM 1174 N N . ASP A 1 80 ? 7.42100 -4.79000 -34.14400 1.000 44.36321 79 ASP A N 1
ATOM 1175 C CA . ASP A 1 80 ? 7.30000 -4.34000 -32.76300 1.000 44.32110 79 ASP A CA 1
ATOM 1176 C C . ASP A 1 80 ? 5.90400 -3.80400 -32.48700 1.000 40.26272 79 ASP A C 1
ATOM 1177 O O . ASP A 1 80 ? 5.34100 -4.03900 -31.41000 1.000 40.35484 79 ASP A O 1
ATOM 1181 N N . LEU A 1 81 ? 5.32800 -3.07500 -33.44500 1.000 34.80154 80 LEU A N 1
ATOM 1182 C CA . LEU A 1 81 ? 3.97700 -2.55800 -33.25200 1.000 34.22516 80 LEU A CA 1
ATOM 1183 C C . LEU A 1 81 ? 2.96700 -3.69600 -33.15700 1.000 30.45102 80 LEU A C 1
ATOM 1184 O O . LEU A 1 81 ? 2.06700 -3.66300 -32.31000 1.000 28.90347 80 LEU A O 1
ATOM 1200 N N . ARG A 1 82 ? 3.10400 -4.71900 -34.00600 1.000 29.84568 81 ARG A N 1
ATOM 1201 C CA . ARG A 1 82 ? 2.17000 -5.84000 -33.95300 1.000 31.40903 81 ARG A CA 1
ATOM 1202 C C . ARG A 1 82 ? 2.25600 -6.56200 -32.60800 1.000 30.64315 81 ARG A C 1
ATOM 1203 O O . ARG A 1 82 ? 1.23200 -6.93300 -32.02300 1.000 28.36130 81 ARG A O 1
ATOM 1224 N N . SER A 1 83 ? 3.47100 -6.76200 -32.09400 1.000 31.46956 82 SER A N 1
ATOM 1225 C CA . SER A 1 83 ? 3.61300 -7.42400 -30.80100 1.000 30.40891 82 SER A CA 1
ATOM 1226 C C . SER A 1 83 ? 2.95800 -6.60200 -29.69600 1.000 27.79544 82 SER A C 1
ATOM 1227 O O . SER A 1 83 ? 2.26800 -7.14500 -28.82300 1.000 26.44264 82 SER A O 1
ATOM 1235 N N . ASP A 1 84 ? 3.15800 -5.28300 -29.71800 1.000 27.61121 83 ASP A N 1
ATOM 1236 C CA . ASP A 1 84 ? 2.53700 -4.44000 -28.69900 1.000 25.62939 83 ASP A CA 1
ATOM 1237 C C . ASP A 1 84 ? 1.01500 -4.43300 -28.82800 1.000 23.78969 83 ASP A C 1
ATOM 1238 O O . ASP A 1 84 ? 0.29900 -4.35800 -27.80900 1.000 23.49755 83 ASP A O 1
ATOM 1247 N N . ILE A 1 85 ? 0.50400 -4.51100 -30.05800 1.000 22.33162 84 ILE A N 1
ATOM 1248 C CA . ILE A 1 85 ? -0.94300 -4.54600 -30.25500 1.000 24.06341 84 ILE A CA 1
ATOM 1249 C C . ILE A 1 85 ? -1.50900 -5.86700 -29.75600 1.000 24.21343 84 ILE A C 1
ATOM 1250 O O . ILE A 1 85 ? -2.57100 -5.90600 -29.12500 1.000 25.68203 84 ILE A O 1
ATOM 1266 N N . ASP A 1 86 ? -0.82600 -6.97200 -30.05500 1.000 24.43714 85 ASP A N 1
ATOM 1267 C CA . ASP A 1 86 ? -1.29100 -8.27300 -29.58700 1.000 25.30567 85 ASP A CA 1
ATOM 1268 C C . ASP A 1 86 ? -1.29700 -8.34100 -28.06500 1.000 23.82128 85 ASP A C 1
ATOM 1269 O O . ASP A 1 86 ? -2.21300 -8.92100 -27.46700 1.000 25.17407 85 ASP A O 1
ATOM 1278 N N . ASN A 1 87 ? -0.28100 -7.75900 -27.42300 1.000 24.06341 86 ASN A N 1
ATOM 1279 C CA . ASN A 1 87 ? -0.21900 -7.75400 -25.96700 1.000 25.42936 86 ASN A CA 1
ATOM 1280 C C . ASN A 1 87 ? -1.34200 -6.90800 -25.38200 1.000 21.18412 86 ASN A C 1
ATOM 1281 O O . ASN A 1 87 ? -1.95600 -7.29000 -24.38200 1.000 22.17634 86 ASN A O 1
ATOM 1292 N N . LEU A 1 88 ? -1.61400 -5.75000 -25.98300 1.000 19.91555 87 LEU A N 1
ATOM 1293 C CA . LEU A 1 88 ? -2.71300 -4.91400 -25.51500 1.000 18.43905 87 LEU A CA 1
ATOM 1294 C C . LEU A 1 88 ? -4.05200 -5.61400 -25.69300 1.000 18.95490 87 LEU A C 1
ATOM 1295 O O . LEU A 1 88 ? -4.90000 -5.58600 -24.79000 1.000 19.31021 87 LEU A O 1
ATOM 1311 N N . GLU A 1 89 ? -4.26100 -6.25300 -26.84800 1.000 20.52088 88 GLU A N 1
ATOM 1312 C CA . GLU A 1 89 ? -5.53500 -6.92100 -27.09800 1.000 22.31320 88 GLU A CA 1
ATOM 1313 C C . GLU A 1 89 ? -5.76400 -8.05600 -26.10400 1.000 21.98421 88 GLU A C 1
ATOM 1314 O O . GLU A 1 89 ? -6.88900 -8.25500 -25.62100 1.000 22.62903 88 GLU A O 1
ATOM 1326 N N . SER A 1 90 ? -4.70400 -8.80000 -25.77200 1.000 21.68681 89 SER A N 1
ATOM 1327 C CA . SER A 1 90 ? -4.82700 -9.86200 -24.78100 1.000 24.62401 89 SER A CA 1
ATOM 1328 C C . SER A 1 90 ? -5.11300 -9.29300 -23.39600 1.000 23.04224 89 SER A C 1
ATOM 1329 O O . SER A 1 90 ? -5.87100 -9.88800 -22.61900 1.000 22.67114 89 SER A O 1
ATOM 1337 N N . LYS A 1 91 ? -4.50100 -8.15300 -23.06300 1.000 22.90801 90 LYS A N 1
ATOM 1338 C CA . LYS A 1 91 ? -4.76900 -7.51300 -21.77900 1.000 22.14476 90 LYS A CA 1
ATOM 1339 C C . LYS A 1 91 ? -6.22300 -7.05900 -21.68900 1.000 22.49743 90 LYS A C 1
ATOM 1340 O O . LYS A 1 91 ? -6.87900 -7.22800 -20.64800 1.000 24.15026 90 LYS A O 1
ATOM 1359 N N . ILE A 1 92 ? -6.74000 -6.46700 -22.76600 1.000 19.58656 91 ILE A N 1
ATOM 1360 C CA . ILE A 1 92 ? -8.13400 -6.04100 -22.78000 1.000 18.07848 91 ILE A CA 1
ATOM 1361 C C . ILE A 1 92 ? -9.05200 -7.24800 -22.66700 1.000 18.65224 91 ILE A C 1
ATOM 1362 O O . ILE A 1 92 ? -10.08000 -7.20300 -21.98700 1.000 19.51023 91 ILE A O 1
ATOM 1378 N N . ALA A 1 93 ? -8.68700 -8.35500 -23.31100 1.000 19.44444 92 ALA A N 1
ATOM 1379 C CA . ALA A 1 93 ? -9.54100 -9.53400 -23.28300 1.000 20.24190 92 ALA A CA 1
ATOM 1380 C C . ALA A 1 93 ? -9.62600 -10.12000 -21.88100 1.000 21.72103 92 ALA A C 1
ATOM 1381 O O . ALA A 1 93 ? -10.69500 -10.55400 -21.45800 1.000 21.45257 92 ALA A O 1
ATOM 1388 N N . GLY A 1 94 ? -8.51400 -10.15300 -21.14900 1.000 23.04487 93 GLY A N 1
ATOM 1389 C CA . GLY A 1 94 ? -8.55700 -10.67100 -19.79300 1.000 23.92918 93 GLY A CA 1
ATOM 1390 C C . GLY A 1 94 ? -9.34200 -9.76500 -18.86700 1.000 23.66863 93 GLY A C 1
ATOM 1391 O O . GLY A 1 94 ? -10.08700 -10.24000 -18.00700 1.000 26.71110 93 GLY A O 1
ATOM 1395 N N . PHE A 1 95 ? -9.17300 -8.44900 -19.02800 1.000 22.17898 94 PHE A N 1
ATOM 1396 C CA . PHE A 1 95 ? -9.94300 -7.46300 -18.27200 1.000 21.47100 94 PHE A CA 1
ATOM 1397 C C . PHE A 1 95 ? -11.43600 -7.60100 -18.56100 1.000 21.56574 94 PHE A C 1
ATOM 1398 O O . PHE A 1 95 ? -12.26600 -7.59500 -17.63600 1.000 24.28449 94 PHE A O 1
ATOM 1415 N N . ASN A 1 96 ? -11.79300 -7.76600 -19.83300 1.000 21.38414 95 ASN A N 1
ATOM 1416 C CA . ASN A 1 96 ? -13.18900 -7.96200 -20.20100 1.000 23.42649 95 ASN A CA 1
ATOM 1417 C C . ASN A 1 96 ? -13.75500 -9.23000 -19.57300 1.000 22.55270 95 ASN A C 1
ATOM 1418 O O . ASN A 1 96 ? -14.84000 -9.20900 -18.97900 1.000 22.67640 95 ASN A O 1
ATOM 1429 N N . SER A 1 97 ? -13.02900 -10.34600 -19.67800 1.000 22.31320 96 SER A N 1
ATOM 1430 C CA . SER A 1 97 ? -13.56400 -11.62100 -19.20500 1.000 25.33198 96 SER A CA 1
ATOM 1431 C C . SER A 1 97 ? -13.81300 -11.59900 -17.69900 1.000 25.63465 96 SER A C 1
ATOM 1432 O O . SER A 1 97 ? -14.90700 -11.94900 -17.23200 1.000 23.90023 96 SER A O 1
ATOM 1440 N N . SER A 1 98 ? -12.80500 -11.20400 -16.91600 1.000 26.80058 97 SER A N 1
ATOM 1441 C CA . SER A 1 98 ? -12.98400 -11.16800 -15.46800 1.000 26.80058 97 SER A CA 1
ATOM 1442 C C . SER A 1 98 ? -14.10500 -10.20900 -15.07600 1.000 25.61097 97 SER A C 1
ATOM 1443 O O . SER A 1 98 ? -14.86700 -10.47200 -14.13300 1.000 25.66097 97 SER A O 1
ATOM 1451 N N . LEU A 1 99 ? -14.22300 -9.08800 -15.79000 1.000 23.37386 98 LEU A N 1
ATOM 1452 C CA . LEU A 1 99 ? -15.26100 -8.11100 -15.48000 1.000 22.64745 98 LEU A CA 1
ATOM 1453 C C . LEU A 1 99 ? -16.64800 -8.69800 -15.68600 1.000 22.30004 98 LEU A C 1
ATOM 1454 O O . LEU A 1 99 ? -17.56000 -8.44200 -14.89000 1.000 23.47124 98 LEU A O 1
ATOM 1470 N N . GLN A 1 100 ? -16.82900 -9.49400 -16.74400 1.000 22.13160 99 GLN A N 1
ATOM 1471 C CA . GLN A 1 100 ? -18.13400 -10.10400 -16.97700 1.000 23.39754 99 GLN A CA 1
ATOM 1472 C C . GLN A 1 100 ? -18.57200 -10.94900 -15.78600 1.000 21.96316 99 GLN A C 1
ATOM 1473 O O . GLN A 1 100 ? -19.74700 -10.94600 -15.39800 1.000 23.81865 99 GLN A O 1
ATOM 1487 N N . LYS A 1 101 ? -17.64100 -11.68000 -15.18900 1.000 20.36034 100 LYS A N 1
ATOM 1488 C CA . LYS A 1 101 ? -17.98800 -12.51400 -14.04100 1.000 20.51299 100 LYS A CA 1
ATOM 1489 C C . LYS A 1 101 ? -18.36100 -11.66300 -12.83100 1.000 20.14978 100 LYS A C 1
ATOM 1490 O O . LYS A 1 101 ? -19.32400 -11.96800 -12.11600 1.000 24.05025 100 LYS A O 1
ATOM 1509 N N . VAL A 1 102 ? -17.63800 -10.57000 -12.61100 1.000 21.08937 101 VAL A N 1
ATOM 1510 C CA . VAL A 1 102 ? -17.95000 -9.68400 -11.49700 1.000 21.28939 101 VAL A CA 1
ATOM 1511 C C . VAL A 1 102 ? -19.32200 -9.05800 -11.68500 1.000 19.94713 101 VAL A C 1
ATOM 1512 O O . VAL A 1 102 ? -20.10700 -8.94500 -10.73400 1.000 21.25781 101 VAL A O 1
ATOM 1525 N N . LEU A 1 103 ? -19.63200 -8.64000 -12.91200 1.000 20.20505 102 LEU A N 1
ATOM 1526 C CA . LEU A 1 103 ? -20.90600 -7.98300 -13.16800 1.000 21.09200 102 LEU A CA 1
ATOM 1527 C C . LEU A 1 103 ? -22.07300 -8.94000 -12.99300 1.000 18.92332 102 LEU A C 1
ATOM 1528 O O . LEU A 1 103 ? -23.14900 -8.52900 -12.54300 1.000 19.95766 102 LEU A O 1
ATOM 1544 N N . THR A 1 104 ? -21.89600 -10.21000 -13.36700 1.000 21.27887 103 THR A N 1
ATOM 1545 C CA . THR A 1 104 ? -22.95200 -11.19300 -13.14600 1.000 22.56060 103 THR A CA 1
ATOM 1546 C C . THR A 1 104 ? -23.24900 -11.33000 -11.66200 1.000 23.57125 103 THR A C 1
ATOM 1547 O O . THR A 1 104 ? -24.41100 -11.32000 -11.24600 1.000 24.25554 103 THR A O 1
ATOM 1558 N N . ASN A 1 105 ? -22.20500 -11.45000 -10.84700 1.000 23.64494 104 ASN A N 1
ATOM 1559 C CA . ASN A 1 105 ? -22.40000 -11.61200 -9.41400 1.000 25.43989 104 ASN A CA 1
ATOM 1560 C C . ASN A 1 105 ? -23.09500 -10.39900 -8.81700 1.000 23.24489 104 ASN A C 1
ATOM 1561 O O . ASN A 1 105 ? -24.02000 -10.54200 -8.00700 1.000 22.82116 104 ASN A O 1
ATOM 1572 N N . LEU A 1 106 ? -22.68600 -9.19700 -9.23000 1.000 21.82630 105 LEU A N 1
ATOM 1573 C CA . LEU A 1 106 ? -23.29500 -7.98200 -8.69900 1.000 20.36823 105 LEU A CA 1
ATOM 1574 C C . LEU A 1 106 ? -24.75900 -7.89600 -9.10400 1.000 17.34682 105 LEU A C 1
ATOM 1575 O O . LEU A 1 106 ? -25.61700 -7.52000 -8.29900 1.000 17.96794 105 LEU A O 1
ATOM 1591 N N . ALA A 1 107 ? -25.06900 -8.23500 -10.35200 1.000 16.05192 106 ALA A N 1
ATOM 1592 C CA . ALA A 1 107 ? -26.45800 -8.17700 -10.79900 1.000 18.36536 106 ALA A CA 1
ATOM 1593 C C . ALA A 1 107 ? -27.33900 -9.11900 -9.98600 1.000 16.34143 106 ALA A C 1
ATOM 1594 O O . ALA A 1 107 ? -28.45300 -8.75800 -9.57800 1.000 15.84664 106 ALA A O 1
ATOM 1601 N N . GLN A 1 108 ? -26.82100 -10.30200 -9.67200 1.000 16.11772 107 GLN A N 1
ATOM 1602 C CA . GLN A 1 108 ? -27.59000 -11.26000 -8.88900 1.000 16.40197 107 GLN A CA 1
ATOM 1603 C C . GLN A 1 108 ? -27.82400 -10.74800 -7.47100 1.000 15.82558 107 GLN A C 1
ATOM 1604 O O . GLN A 1 108 ? -28.92800 -10.87000 -6.93500 1.000 18.82331 107 GLN A O 1
ATOM 1618 N N . LYS A 1 109 ? -26.79500 -10.17700 -6.84000 1.000 15.96244 108 LYS A N 1
ATOM 1619 C CA . LYS A 1 109 ? -26.96100 -9.64700 -5.48800 1.000 17.82056 108 LYS A CA 1
ATOM 1620 C C . LYS A 1 109 ? -27.95000 -8.48800 -5.45600 1.000 16.98362 108 LYS A C 1
ATOM 1621 O O . LYS A 1 109 ? -28.76600 -8.37800 -4.52600 1.000 17.09415 108 LYS A O 1
ATOM 1640 N N . ASN A 1 110 ? -27.87900 -7.60100 -6.45000 1.000 16.88624 109 ASN A N 1
ATOM 1641 C CA . ASN A 1 110 ? -28.80200 -6.47500 -6.49700 1.000 15.77821 109 ASN A CA 1
ATOM 1642 C C . ASN A 1 110 ? -30.23500 -6.95900 -6.70300 1.000 14.95969 109 ASN A C 1
ATOM 1643 O O . ASN A 1 110 ? -31.16900 -6.46100 -6.06000 1.000 15.68609 109 ASN A O 1
ATOM 1654 N N . GLN A 1 111 ? -30.43900 -7.92100 -7.60000 1.000 15.68609 110 GLN A N 1
ATOM 1655 C CA . GLN A 1 111 ? -31.79700 -8.39300 -7.82800 1.000 16.59409 110 GLN A CA 1
ATOM 1656 C C . GLN A 1 111 ? -32.33800 -9.13800 -6.61200 1.000 15.91243 110 GLN A C 1
ATOM 1657 O O . GLN A 1 111 ? -33.53700 -9.06700 -6.32500 1.000 17.29418 110 GLN A O 1
ATOM 1671 N N . ASN A 1 112 ? -31.47600 -9.84200 -5.87800 1.000 15.30447 111 ASN A N 1
ATOM 1672 C CA . ASN A 1 112 ? -31.91800 -10.50200 -4.65700 1.000 16.97309 111 ASN A CA 1
ATOM 1673 C C . ASN A 1 112 ? -32.49200 -9.49700 -3.66800 1.000 15.37816 111 ASN A C 1
ATOM 1674 O O . ASN A 1 112 ? -33.54900 -9.73700 -3.06300 1.000 15.44396 111 ASN A O 1
ATOM 1685 N N . VAL A 1 113 ? -31.80800 -8.36200 -3.50300 1.000 13.53583 112 VAL A N 1
ATOM 1686 C CA . VAL A 1 113 ? -32.26800 -7.30800 -2.60900 1.000 13.88851 112 VAL A CA 1
ATOM 1687 C C . VAL A 1 113 ? -33.55400 -6.69000 -3.13000 1.000 12.18304 112 VAL A C 1
ATOM 1688 O O . VAL A 1 113 ? -34.50000 -6.47600 -2.36400 1.000 14.16749 112 VAL A O 1
ATOM 1701 N N . GLU A 1 114 ? -33.61700 -6.39600 -4.43200 1.000 14.21223 113 GLU A N 1
ATOM 1702 C CA . GLU A 1 114 ? -34.84100 -5.82300 -4.97800 1.000 14.17275 113 GLU A CA 1
ATOM 1703 C C . GLU A 1 114 ? -36.02900 -6.74800 -4.75200 1.000 14.81493 113 GLU A C 1
ATOM 1704 O O . GLU A 1 114 ? -37.11900 -6.29000 -4.39600 1.000 15.22288 113 GLU A O 1
ATOM 1716 N N . ASP A 1 115 ? -35.84200 -8.05000 -4.96400 1.000 13.53320 114 ASP A N 1
ATOM 1717 C CA . ASP A 1 115 ? -36.93200 -9.00000 -4.77300 1.000 13.18053 114 ASP A CA 1
ATOM 1718 C C . ASP A 1 115 ? -37.36000 -9.06900 -3.30700 1.000 12.58309 114 ASP A C 1
ATOM 1719 O O . ASP A 1 115 ? -38.55800 -9.06800 -3.00400 1.000 14.72545 114 ASP A O 1
ATOM 1728 N N . LYS A 1 116 ? -36.39700 -9.09300 -2.38200 1.000 13.87008 115 LYS A N 1
ATOM 1729 C CA . LYS A 1 116 ? -36.73500 -9.13400 -0.96500 1.000 13.06999 115 LYS A CA 1
ATOM 1730 C C . LYS A 1 116 ? -37.46300 -7.85900 -0.54700 1.000 11.42769 115 LYS A C 1
ATOM 1731 O O . LYS A 1 116 ? -38.40000 -7.90500 0.25800 1.000 12.84628 115 LYS A O 1
ATOM 1750 N N . LEU A 1 117 ? -37.03800 -6.71000 -1.07000 1.000 11.31451 116 LEU A N 1
ATOM 1751 C CA . LEU A 1 117 ? -37.69400 -5.45500 -0.71700 1.000 10.83814 116 LEU A CA 1
ATOM 1752 C C . LEU A 1 117 ? -39.13200 -5.43200 -1.21500 1.000 12.18041 116 LEU A C 1
ATOM 1753 O O . LEU A 1 117 ? -40.04400 -5.03000 -0.48600 1.000 12.31727 116 LEU A O 1
ATOM 1769 N N . LYS A 1 118 ? -39.35700 -5.86100 -2.45300 1.000 13.22001 117 LYS A N 1
ATOM 1770 C CA . LYS A 1 118 ? -40.72000 -5.89900 -2.96300 1.000 13.29370 117 LYS A CA 1
ATOM 1771 C C . LYS A 1 118 ? -41.57400 -6.83800 -2.12400 1.000 12.60414 117 LYS A C 1
ATOM 1772 O O . LYS A 1 118 ? -42.74100 -6.54900 -1.83000 1.000 13.34371 117 LYS A O 1
ATOM 1791 N N . GLY A 1 119 ? -40.98600 -7.94000 -1.67500 1.000 12.24094 118 GLY A N 1
ATOM 1792 C CA . GLY A 1 119 ? -41.73300 -8.85700 -0.83500 1.000 13.27791 118 GLY A CA 1
ATOM 1793 C C . GLY A 1 119 ? -42.11300 -8.25300 0.50400 1.000 10.84077 118 GLY A C 1
ATOM 1794 O O . GLY A 1 119 ? -43.23300 -8.44100 0.98700 1.000 13.81218 118 GLY A O 1
ATOM 1798 N N . LEU A 1 120 ? -41.19800 -7.49700 1.10800 1.000 11.18292 119 LEU A N 1
ATOM 1799 C CA . LEU A 1 120 ? -41.50100 -6.86700 2.38800 1.000 11.12765 119 LEU A CA 1
ATOM 1800 C C . LEU A 1 120 ? -42.52600 -5.74800 2.23400 1.000 11.15660 119 LEU A C 1
ATOM 1801 O O . LEU A 1 120 ? -43.37500 -5.54000 3.11800 1.000 11.25924 119 LEU A O 1
ATOM 1817 N N . GLU A 1 121 ? -42.45300 -4.98900 1.14100 1.000 11.14871 120 GLU A N 1
ATOM 1818 C CA . GLU A 1 121 ? -43.49000 -3.99300 0.87500 1.000 14.16222 120 GLU A CA 1
ATOM 1819 C C . GLU A 1 121 ? -44.85400 -4.66100 0.80700 1.000 14.35172 120 GLU A C 1
ATOM 1820 O O . GLU A 1 121 ? -45.81800 -4.20300 1.42400 1.000 12.59098 120 GLU A O 1
ATOM 1832 N N . SER A 1 122 ? -44.94100 -5.77700 0.09000 1.000 13.40950 121 SER A N 1
ATOM 1833 C CA . SER A 1 122 ? -46.21400 -6.47700 -0.03300 1.000 13.90693 121 SER A CA 1
ATOM 1834 C C . SER A 1 122 ? -46.68200 -6.98800 1.32000 1.000 11.02764 121 SER A C 1
ATOM 1835 O O . SER A 1 122 ? -47.85300 -6.82300 1.69300 1.000 13.24369 121 SER A O 1
ATOM 1843 N N . ARG A 1 123 ? -45.76900 -7.59800 2.07900 1.000 11.99618 122 ARG A N 1
ATOM 1844 C CA . ARG A 1 123 ? -46.12000 -8.14800 3.38600 1.000 12.56466 122 ARG A CA 1
ATOM 1845 C C . ARG A 1 123 ? -46.62500 -7.07500 4.33000 1.000 11.69088 122 ARG A C 1
ATOM 1846 O O . ARG A 1 123 ? -47.63000 -7.27100 5.02700 1.000 12.31200 122 ARG A O 1
ATOM 1867 N N . THR A 1 124 ? -45.91000 -5.95100 4.40700 1.000 11.72772 123 THR A N 1
ATOM 1868 C CA . THR A 1 124 ? -46.29500 -4.90900 5.35500 1.000 12.03039 123 THR A CA 1
ATOM 1869 C C . THR A 1 124 ? -47.59200 -4.22800 4.94700 1.000 11.77510 123 THR A C 1
ATOM 1870 O O . THR A 1 124 ? -48.38100 -3.84300 5.81900 1.000 13.59637 123 THR A O 1
ATOM 1881 N N . SER A 1 125 ? -47.84800 -4.09400 3.64300 1.000 11.81721 124 SER A N 1
ATOM 1882 C CA . SER A 1 125 ? -49.11400 -3.51700 3.20800 1.000 14.56490 124 SER A CA 1
ATOM 1883 C C . SER A 1 125 ? -50.27600 -4.43600 3.54700 1.000 14.85704 124 SER A C 1
ATOM 1884 O O . SER A 1 125 ? -51.35600 -3.96200 3.92400 1.000 16.50724 124 SER A O 1
ATOM 1892 N N . SER A 1 126 ? -50.06900 -5.75100 3.42000 1.000 13.56215 125 SER A N 1
ATOM 1893 C CA . SER A 1 126 ? -51.08900 -6.71200 3.81000 1.000 13.32265 125 SER A CA 1
ATOM 1894 C C . SER A 1 126 ? -51.33600 -6.65200 5.30600 1.000 13.58584 125 SER A C 1
ATOM 1895 O O . SER A 1 126 ? -52.48900 -6.65900 5.76000 1.000 14.60965 125 SER A O 1
ATOM 1903 N N . LEU A 1 127 ? -50.26400 -6.54900 6.09200 1.000 12.80680 126 LEU A N 1
ATOM 1904 C CA . LEU A 1 127 ? -50.44200 -6.44200 7.53400 1.000 12.99103 126 LEU A CA 1
ATOM 1905 C C . LEU A 1 127 ? -51.20400 -5.17400 7.90700 1.000 13.44635 126 LEU A C 1
ATOM 1906 O O . LEU A 1 127 ? -52.02900 -5.18000 8.83000 1.000 15.87822 126 LEU A O 1
ATOM 1922 N N . GLU A 1 128 ? -50.90900 -4.06500 7.22900 1.000 13.52004 127 GLU A N 1
ATOM 1923 C CA . GLU A 1 128 ? -51.59500 -2.81000 7.50900 1.000 14.95706 127 GLU A CA 1
ATOM 1924 C C . GLU A 1 128 ? -53.10300 -2.96700 7.34100 1.000 14.98074 127 GLU A C 1
ATOM 1925 O O . GLU A 1 128 ? -53.88600 -2.52500 8.19200 1.000 14.99127 127 GLU A O 1
ATOM 1937 N N . LYS A 1 129 ? -53.53100 -3.59800 6.24700 1.000 13.63058 128 LYS A N 1
ATOM 1938 C CA . LYS A 1 129 ? -54.96000 -3.82300 6.03200 1.000 13.64900 128 LYS A CA 1
ATOM 1939 C C . LYS A 1 129 ? -55.55400 -4.72100 7.12200 1.000 13.12789 128 LYS A C 1
ATOM 1940 O O . LYS A 1 129 ? -56.63300 -4.44300 7.66800 1.000 15.75978 128 LYS A O 1
ATOM 1959 N N . GLN A 1 130 ? -54.86500 -5.81100 7.45200 1.000 12.11987 129 GLN A N 1
ATOM 1960 C CA . GLN A 1 130 ? -55.36300 -6.70800 8.48800 1.000 14.70703 129 GLN A CA 1
ATOM 1961 C C . GLN A 1 130 ? -55.53400 -5.98900 9.81900 1.000 15.64398 129 GLN A C 1
ATOM 1962 O O . GLN A 1 130 ? -56.56500 -6.13400 10.48700 1.000 17.68370 129 GLN A O 1
ATOM 1976 N N . ILE A 1 131 ? -54.50700 -5.26000 10.24700 1.000 14.78862 130 ILE A N 1
ATOM 1977 C CA . ILE A 1 131 ? -54.54900 -4.57800 11.53800 1.000 16.71779 130 ILE A CA 1
ATOM 1978 C C . ILE A 1 131 ? -55.65000 -3.52200 11.56000 1.000 16.44408 130 ILE A C 1
ATOM 1979 O O . ILE A 1 131 ? -56.35200 -3.35800 12.56900 1.000 18.62329 130 ILE A O 1
ATOM 1995 N N . LYS A 1 132 ? -55.80800 -2.77800 10.46500 1.000 15.95718 131 LYS A N 1
ATOM 1996 C CA . LYS A 1 132 ? -56.88000 -1.79300 10.40600 1.000 20.68143 131 LYS A CA 1
ATOM 1997 C C . LYS A 1 132 ? -58.23000 -2.44700 10.66800 1.000 18.79173 131 LYS A C 1
ATOM 1998 O O . LYS A 1 132 ? -59.07100 -1.88900 11.38400 1.000 17.55210 131 LYS A O 1
ATOM 2002 N N . GLY A 1 133 ? -58.45100 -3.63500 10.10700 1.000 19.43654 132 GLY A N 1
ATOM 2003 C CA . GLY A 1 133 ? -59.71800 -4.31600 10.31100 1.000 17.76529 132 GLY A CA 1
ATOM 2004 C C . GLY A 1 133 ? -59.88900 -4.81700 11.73300 1.000 17.31787 132 GLY A C 1
ATOM 2005 O O . GLY A 1 133 ? -60.97900 -4.72700 12.31500 1.000 18.02321 132 GLY A O 1
ATOM 2009 N N . ILE A 1 134 ? -58.81700 -5.36300 12.30500 1.000 17.20469 133 ILE A N 1
ATOM 2010 C CA . ILE A 1 134 ? -58.85700 -5.83100 13.68600 1.000 14.17275 133 ILE A CA 1
ATOM 2011 C C . ILE A 1 134 ? -59.14700 -4.66500 14.62100 1.000 14.87284 133 ILE A C 1
ATOM 2012 O O . ILE A 1 134 ? -60.00700 -4.75200 15.50600 1.000 16.35459 133 ILE A O 1
ATOM 2028 N N . ALA A 1 135 ? -58.46000 -3.54300 14.40900 1.000 14.53859 134 ALA A N 1
ATOM 2029 C CA . ALA A 1 135 ? -58.65200 -2.37700 15.26200 1.000 15.94928 134 ALA A CA 1
ATOM 2030 C C . ALA A 1 135 ? -60.06800 -1.82800 15.15000 1.000 15.42817 134 ALA A C 1
ATOM 2031 O O . ALA A 1 135 ? -60.69300 -1.48100 16.16300 1.000 17.03099 134 ALA A O 1
ATOM 2038 N N . SER A 1 136 ? -60.60100 -1.76600 13.93400 1.000 16.76517 135 SER A N 1
ATOM 2039 C CA . SER A 1 136 ? -61.95700 -1.27100 13.75300 1.000 20.04451 135 SER A CA 1
ATOM 2040 C C . SER A 1 136 ? -62.96800 -2.13000 14.50300 1.000 17.52842 135 SER A C 1
ATOM 2041 O O . SER A 1 136 ? -63.89200 -1.60500 15.13500 1.000 19.16546 135 SER A O 1
ATOM 2049 N N . ASN A 1 137 ? -62.82100 -3.45300 14.43600 1.000 16.75990 136 ASN A N 1
ATOM 2050 C CA . ASN A 1 137 ? -63.72600 -4.32700 15.17000 1.000 17.98637 136 ASN A CA 1
ATOM 2051 C C . ASN A 1 137 ? -63.64200 -4.05200 16.66300 1.000 15.92033 136 ASN A C 1
ATOM 2052 O O . ASN A 1 137 ? -64.67100 -3.97900 17.34300 1.000 16.59673 136 ASN A O 1
ATOM 2063 N N . PHE A 1 138 ? -62.42700 -3.88400 17.19800 1.000 15.88875 137 PHE A N 1
ATOM 2064 C CA . PHE A 1 138 ? -62.30000 -3.60400 18.62600 1.000 14.63860 137 PHE A CA 1
ATOM 2065 C C . PHE A 1 138 ? -62.95100 -2.26700 18.97000 1.000 14.53332 137 PHE A C 1
ATOM 2066 O O . PHE A 1 138 ? -63.64700 -2.14300 19.98300 1.000 15.91507 137 PHE A O 1
ATOM 2083 N N . GLN A 1 139 ? -62.71400 -1.24200 18.15200 1.000 14.10169 138 GLN A N 1
ATOM 2084 C CA . GLN A 1 139 ? -63.32200 0.05700 18.41900 1.000 16.51251 138 GLN A CA 1
ATOM 2085 C C . GLN A 1 139 ? -64.83900 -0.05200 18.46600 1.000 15.68609 138 GLN A C 1
ATOM 2086 O O . GLN A 1 139 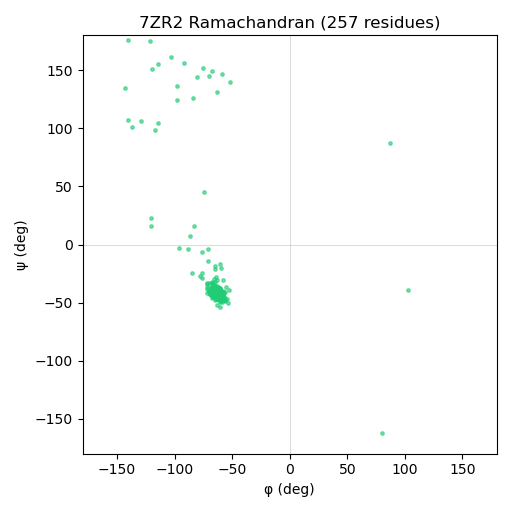? -65.48700 0.52400 19.34300 1.000 16.73622 138 GLN A O 1
ATOM 2100 N N . ASN A 1 140 ? -65.41300 -0.79900 17.53000 1.000 17.28365 139 ASN A N 1
ATOM 2101 C CA . ASN A 1 140 ? -66.85800 -0.99800 17.49900 1.000 18.91016 139 ASN A CA 1
ATOM 2102 C C . ASN A 1 140 ? -67.33900 -1.64400 18.78400 1.000 18.60486 139 ASN A C 1
ATOM 2103 O O . ASN A 1 140 ? -68.31400 -1.19000 19.40400 1.000 17.56000 139 ASN A O 1
ATOM 2114 N N . GLU A 1 141 ? -66.66200 -2.71400 19.20100 1.000 17.86267 140 GLU A N 1
ATOM 2115 C CA . GLU A 1 141 ? -67.07400 -3.43400 20.40000 1.000 19.15230 140 GLU A CA 1
ATOM 2116 C C . GLU A 1 141 ? -66.94500 -2.56600 21.64200 1.000 18.44432 140 GLU A C 1
ATOM 2117 O O . GLU A 1 141 ? -67.80900 -2.60700 22.53300 1.000 18.40221 140 GLU A O 1
ATOM 2129 N N . ILE A 1 142 ? -65.86700 -1.78400 21.72200 1.000 17.43893 141 ILE A N 1
ATOM 2130 C CA . ILE A 1 142 ? -65.61500 -0.96900 22.90200 1.000 17.58106 141 ILE A CA 1
ATOM 2131 C C . ILE A 1 142 ? -66.66500 0.12400 23.01800 1.000 18.56275 141 ILE A C 1
ATOM 2132 O O . ILE A 1 142 ? -67.20800 0.37600 24.10000 1.000 19.45760 141 ILE A O 1
ATOM 2148 N N . LEU A 1 143 ? -66.94600 0.81200 21.90400 1.000 17.73634 142 LEU A N 1
ATOM 2149 C CA . LEU A 1 143 ? -67.95500 1.86800 21.92900 1.000 18.50485 142 LEU A CA 1
ATOM 2150 C C . LEU A 1 143 ? -69.33200 1.30300 22.26500 1.000 21.13148 142 LEU A C 1
ATOM 2151 O O . LEU A 1 143 ? -70.10600 1.93600 22.99100 1.000 22.76589 142 LEU A O 1
ATOM 2167 N N . LYS A 1 144 ? -69.64000 0.09100 21.78800 1.000 19.49181 143 LYS A N 1
ATOM 2168 C CA . LYS A 1 144 ? -70.93500 -0.52100 22.09900 1.000 20.80776 143 LYS A CA 1
ATOM 2169 C C . LYS A 1 144 ? -71.10900 -0.74500 23.60100 1.000 20.66827 143 LYS A C 1
ATOM 2170 O O . LYS A 1 144 ? -72.20700 -0.56800 24.14500 1.000 22.15266 143 LYS A O 1
ATOM 2189 N N . GLN A 1 145 ? -70.04800 -1.11200 24.29600 1.000 18.59960 144 GLN A N 1
ATOM 2190 C CA . GLN A 1 145 ? -70.13400 -1.40100 25.74400 1.000 18.51538 144 GLN A CA 1
ATOM 2191 C C . GLN A 1 145 ? -70.49600 -0.13400 26.53800 1.000 17.38630 144 GLN A C 1
ATOM 2192 O O . GLN A 1 145 ? -71.00000 -0.30500 27.63600 1.000 21.19991 144 GLN A O 1
ATOM 2204 N N . ARG A 1 146 ? -70.27800 1.07800 26.01400 1.000 19.76026 145 ARG A N 1
ATOM 2205 C CA . ARG A 1 146 ? -70.67600 2.26900 26.76100 1.000 21.81577 145 ARG A CA 1
ATOM 2206 C C . ARG A 1 146 ? -72.15700 2.21400 27.12500 1.000 26.52686 145 ARG A C 1
ATOM 2207 O O . ARG A 1 146 ? -72.55200 2.64500 28.21400 1.000 26.87691 145 ARG A O 1
ATOM 2228 N N . GLU A 1 147 ? -72.99100 1.67600 26.22800 1.000 26.16366 146 GLU A N 1
ATOM 2229 C CA . GLU A 1 147 ? -74.43700 1.75400 26.40700 1.000 30.31153 146 GLU A CA 1
ATOM 2230 C C . GLU A 1 147 ? -74.92100 0.99200 27.63300 1.000 30.96950 146 GLU A C 1
ATOM 2231 O O . GLU A 1 147 ? -76.02700 1.25600 28.11700 1.000 32.23281 146 GLU A O 1
ATOM 2243 N N . TYR A 1 148 ? -74.12200 0.07400 28.16200 1.000 31.74591 147 TYR A N 1
ATOM 2244 C CA . TYR A 1 148 ? -74.53600 -0.73300 29.30200 1.000 35.66217 147 TYR A CA 1
ATOM 2245 C C . TYR A 1 148 ? -74.20200 -0.07400 30.63500 1.000 32.83815 147 TYR A C 1
ATOM 2246 O O . TYR A 1 148 ? -74.58700 -0.60900 31.68400 1.000 34.14883 147 TYR A O 1
ATOM 2264 N N . LEU A 1 149 ? -73.52500 1.08000 30.61800 1.000 33.02238 148 LEU A N 1
ATOM 2265 C CA . LEU A 1 149 ? -73.03900 1.72900 31.83100 1.000 33.44875 148 LEU A CA 1
ATOM 2266 C C . LEU A 1 149 ? -73.60300 3.13400 32.01200 1.000 35.77008 148 LEU A C 1
ATOM 2267 O O . LEU A 1 149 ? -73.07200 3.91200 32.81700 1.000 37.58872 148 LEU A O 1
ATOM 2283 N N . VAL A 1 150 ? -74.66500 3.48200 31.28300 1.000 35.13842 149 VAL A N 1
ATOM 2284 C CA . VAL A 1 150 ? -75.15200 4.86200 31.30800 1.000 38.46777 149 VAL A CA 1
ATOM 2285 C C . VAL A 1 150 ? -75.39500 5.33600 32.73700 1.000 42.16295 149 VAL A C 1
ATOM 2286 O O . VAL A 1 150 ? -75.09900 6.48800 33.08700 1.000 44.13687 149 VAL A O 1
ATOM 2299 N N . ASN A 1 151 ? -75.92700 4.45700 33.58700 1.000 41.62078 150 ASN A N 1
ATOM 2300 C CA . ASN A 1 151 ? -76.27300 4.81500 34.95800 1.000 43.16570 150 ASN A CA 1
ATOM 2301 C C . ASN A 1 151 ? -75.08500 4.74200 35.92500 1.000 44.11055 150 ASN A C 1
ATOM 2302 O O . ASN A 1 151 ? -75.30000 4.73700 37.14200 1.000 44.78958 150 ASN A O 1
ATOM 2306 N N . LYS A 1 152 ? -73.85200 4.69800 35.43100 1.000 42.40508 151 LYS A N 1
ATOM 2307 C CA . LYS A 1 152 ? -72.66800 4.59000 36.27200 1.000 39.17575 151 LYS A CA 1
ATOM 2308 C C . LYS A 1 152 ? -71.81400 5.84900 36.16100 1.000 40.59434 151 LYS A C 1
ATOM 2309 O O . LYS A 1 15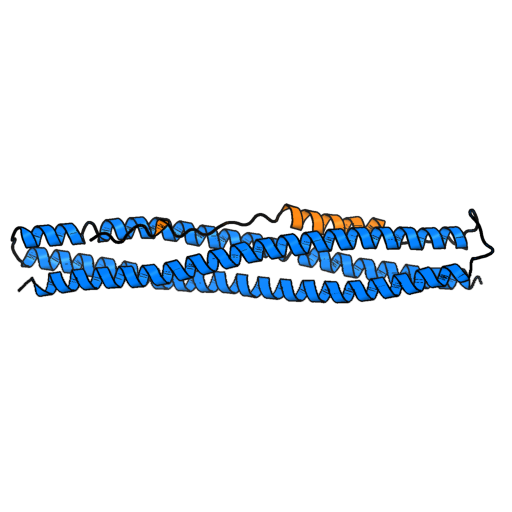2 ? -71.84800 6.57100 35.15900 1.000 43.40520 151 LYS A O 1
ATOM 2313 N N . GLY A 1 153 ? -71.02300 6.09500 37.20700 1.000 39.24944 152 GLY A N 1
ATOM 2314 C CA . GLY A 1 153 ? -70.15800 7.25400 37.25900 1.000 39.39157 152 GLY A CA 1
ATOM 2315 C C . GLY A 1 153 ? -68.81500 6.91700 37.87700 1.000 39.30734 152 GLY A C 1
ATOM 2316 O O . GLY A 1 153 ? -68.58900 5.80100 38.34600 1.000 37.84401 152 GLY A O 1
ATOM 2320 N N . SER A 1 154 ? -67.93100 7.91500 37.88300 1.000 41.94977 153 SER A N 1
ATOM 2321 C CA . SER A 1 154 ? -66.57200 7.71700 38.37400 1.000 42.13137 153 SER A CA 1
ATOM 2322 C C . SER A 1 154 ? -66.58800 7.09100 39.76200 1.000 41.30232 153 SER A C 1
ATOM 2323 O O . SER A 1 154 ? -67.41400 7.44300 40.61000 1.000 43.45521 153 SER A O 1
ATOM 2327 N N . GLY A 1 155 ? -65.66000 6.16300 39.99100 1.000 38.80728 154 GLY A N 1
ATOM 2328 C CA . GLY A 1 155 ? -65.61600 5.42500 41.23900 1.000 39.28892 154 GLY A CA 1
ATOM 2329 C C . GLY A 1 155 ? -66.17500 4.02300 41.09500 1.000 37.89402 154 GLY A C 1
ATOM 2330 O O . GLY A 1 155 ? -65.65100 3.06700 41.68000 1.000 41.54972 154 GLY A O 1
ATOM 2334 N N . ASN A 1 156 ? -67.24800 3.89500 40.31600 1.000 31.35113 155 ASN A N 1
ATOM 2335 C CA . ASN A 1 156 ? -67.78800 2.58400 39.98900 1.000 30.79317 155 ASN A CA 1
ATOM 2336 C C . ASN A 1 156 ? -66.74700 1.79500 39.19900 1.000 26.48739 155 ASN A C 1
ATOM 2337 O O . ASN A 1 156 ? -66.16100 2.30300 38.24000 1.000 25.17144 155 ASN A O 1
ATOM 2348 N N . VAL A 1 157 ? -66.50900 0.54700 39.60800 1.000 26.80321 156 VAL A N 1
ATOM 2349 C CA . VAL A 1 157 ? -65.41200 -0.21900 39.02000 1.000 26.84532 156 VAL A CA 1
ATOM 2350 C C . VAL A 1 157 ? -65.65500 -0.48000 37.53800 1.000 23.06066 156 VAL A C 1
ATOM 2351 O O . VAL A 1 157 ? -64.72200 -0.42400 36.72700 1.000 22.41848 156 VAL A O 1
ATOM 2364 N N . LEU A 1 158 ? -66.89300 -0.81500 37.16600 1.000 23.07908 157 LEU A N 1
ATOM 2365 C CA . LEU A 1 158 ? -67.19800 -1.06900 35.76200 1.000 21.76314 157 LEU A CA 1
ATOM 2366 C C . LEU A 1 158 ? -66.92700 0.16800 34.92100 1.000 21.02621 157 LEU A C 1
ATOM 2367 O O . LEU A 1 158 ? -66.33100 0.07600 33.84500 1.000 20.18400 157 LEU A O 1
ATOM 2383 N N . TYR A 1 159 ? -67.35700 1.34000 35.39800 1.000 20.69459 158 TYR A N 1
ATOM 2384 C CA . TYR A 1 159 ? -67.08900 2.58800 34.68800 1.000 21.38677 158 TYR A CA 1
ATOM 2385 C C . TYR A 1 159 ? -65.59200 2.82800 34.55900 1.000 22.45796 158 TYR A C 1
ATOM 2386 O O . TYR A 1 159 ? -65.09900 3.16700 33.47500 1.000 21.79998 158 TYR A O 1
ATOM 2404 N N . GLU A 1 160 ? -64.84400 2.62200 35.64300 1.000 20.88671 159 GLU A N 1
ATOM 2405 C CA . GLU A 1 160 ? -63.39700 2.78500 35.56700 1.000 22.50270 159 GLU A CA 1
ATOM 2406 C C . GLU A 1 160 ? -62.77800 1.81300 34.55900 1.000 16.93624 159 GLU A C 1
ATOM 2407 O O . GLU A 1 160 ? -61.88200 2.18500 33.78500 1.000 18.79699 159 GLU A O 1
ATOM 2419 N N . ASN A 1 161 ? -63.22800 0.55400 34.55800 1.000 16.68621 160 ASN A N 1
ATOM 2420 C CA . ASN A 1 161 ? -62.67900 -0.42100 33.61500 1.000 16.20194 160 ASN A CA 1
ATOM 2421 C C . ASN A 1 161 ? -62.98300 -0.02300 32.17500 1.000 16.64410 160 ASN A C 1
ATOM 2422 O O . ASN A 1 161 ? -62.14800 -0.20900 31.28300 1.000 16.15720 160 ASN A O 1
ATOM 2433 N N . GLN A 1 162 ? -64.17900 0.52200 31.91800 1.000 16.30722 161 GLN A N 1
ATOM 2434 C CA . GLN A 1 162 ? -64.49800 0.94900 30.55500 1.000 16.81517 161 GLN A CA 1
ATOM 2435 C C . GLN A 1 162 ? -63.57300 2.08400 30.12400 1.000 15.40974 161 GLN A C 1
ATOM 2436 O O . GLN A 1 162 ? -63.05900 2.08700 28.99500 1.000 15.02285 161 GLN A O 1
ATOM 2450 N N . LYS A 1 163 ? -63.33100 3.04200 31.02400 1.000 18.29167 162 LYS A N 1
ATOM 2451 C CA . LYS A 1 163 ? -62.40400 4.12300 30.71900 1.000 19.00228 162 LYS A CA 1
ATOM 2452 C C 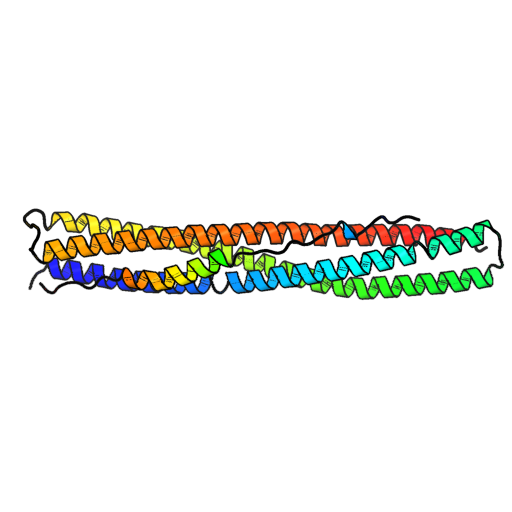. LYS A 1 163 ? -61.00900 3.57400 30.45200 1.000 16.19931 162 LYS A C 1
ATOM 2453 O O . LYS A 1 163 ? -60.29400 4.06500 29.56800 1.000 19.15230 162 LYS A O 1
ATOM 2457 N N . LEU A 1 164 ? -60.59100 2.58000 31.23500 1.000 14.33330 163 LEU A N 1
ATOM 2458 C CA . LEU A 1 164 ? -59.26800 1.99800 31.04300 1.000 14.68597 163 LEU A CA 1
ATOM 2459 C C . LEU A 1 164 ? -59.17900 1.29700 29.69700 1.000 14.47542 163 LEU A C 1
ATOM 2460 O O . LEU A 1 164 ? -58.18800 1.43300 28.97000 1.000 14.69913 163 LEU A O 1
ATOM 2476 N N . ILE A 1 165 ? -60.20200 0.52500 29.35300 1.000 13.20421 164 ILE A N 1
ATOM 2477 C CA . ILE A 1 165 ? -60.21400 -0.15600 28.06100 1.000 14.43857 164 ILE A CA 1
ATOM 2478 C C . ILE A 1 165 ? -60.07800 0.84800 26.92100 1.000 13.80955 164 ILE A C 1
ATOM 2479 O O . ILE A 1 165 ? -59.26400 0.67800 26.00900 1.000 14.60701 164 ILE A O 1
ATOM 2495 N N . GLU A 1 166 ? -60.86300 1.91500 26.96300 1.000 14.56490 165 GLU A N 1
ATOM 2496 C CA . GLU A 1 166 ? -60.78200 2.93700 25.92800 1.000 16.10193 165 GLU A CA 1
ATOM 2497 C C . GLU A 1 166 ? -59.40900 3.58700 25.90200 1.000 15.48344 165 GLU A C 1
ATOM 2498 O O . GLU A 1 166 ? -58.83600 3.80000 24.82800 1.000 15.11760 165 GLU A O 1
ATOM 2510 N N . ASN A 1 167 ? -58.87500 3.93900 27.07200 1.000 14.87020 166 ASN A N 1
ATOM 2511 C CA . ASN A 1 167 ? -57.59300 4.63700 27.11000 1.000 16.88360 166 ASN A CA 1
ATOM 2512 C C . ASN A 1 167 ? -56.47800 3.75800 26.56600 1.000 16.14930 166 ASN A C 1
ATOM 2513 O O . ASN A 1 167 ? -55.58600 4.23200 25.84000 1.000 16.26511 166 ASN A O 1
ATOM 2524 N N . GLN A 1 168 ? -56.52300 2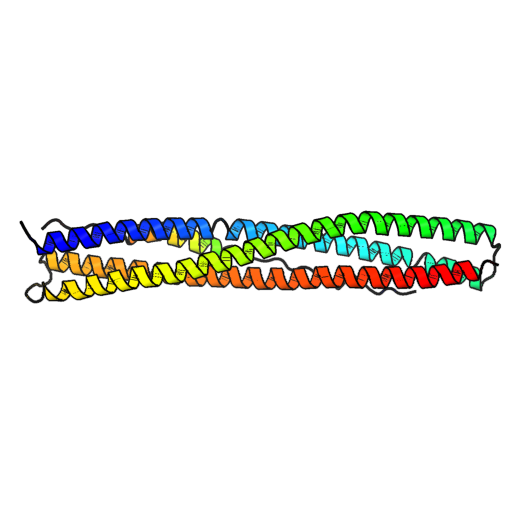.46900 26.89500 1.000 13.76481 167 GLN A N 1
ATOM 2525 C CA . GLN A 1 168 ? -55.48100 1.56300 26.43100 1.000 13.60953 167 GLN A CA 1
ATOM 2526 C C . GLN A 1 168 ? -55.62100 1.29900 24.93500 1.000 13.90693 167 GLN A C 1
ATOM 2527 O O . GLN A 1 168 ? -54.61600 1.22800 24.21000 1.000 15.19919 167 GLN A O 1
ATOM 2541 N N . PHE A 1 169 ? -56.85100 1.10400 24.45400 1.000 14.10695 168 PHE A N 1
ATOM 2542 C CA . PHE A 1 169 ? -57.05800 0.98100 23.01200 1.000 13.98852 168 PHE A CA 1
ATOM 2543 C C . PHE A 1 169 ? -56.51800 2.20900 22.28000 1.000 13.08578 168 PHE A C 1
ATOM 2544 O O . PHE A 1 169 ? -55.78900 2.09400 21.28200 1.000 13.87272 168 PHE A O 1
ATOM 2561 N N . ASN A 1 170 ? -56.86100 3.40500 22.76700 1.000 14.24118 169 ASN A N 1
ATOM 2562 C CA . ASN A 1 170 ? -56.44300 4.61400 22.05900 1.000 15.57555 169 ASN A CA 1
ATOM 2563 C C . ASN A 1 170 ? -54.93000 4.75500 22.06600 1.000 17.62580 169 ASN A C 1
ATOM 2564 O O . ASN A 1 170 ? -54.33100 5.19600 21.07200 1.000 16.49671 169 ASN A O 1
ATOM 2575 N N . SER A 1 171 ? -54.28600 4.38300 23.17500 1.000 13.89377 170 SER A N 1
ATOM 2576 C CA . SER A 1 171 ? -52.83100 4.47700 23.21500 1.000 16.58357 170 SER A CA 1
ATOM 2577 C C . SER A 1 171 ? -52.19300 3.48700 22.25600 1.000 14.78335 170 SER A C 1
ATOM 2578 O O . SER A 1 171 ? -51.20900 3.81500 21.58600 1.000 15.65714 170 SER A O 1
ATOM 2586 N N . ALA A 1 172 ? -52.76300 2.28800 22.14300 1.000 14.20697 171 ALA A N 1
ATOM 2587 C CA . ALA A 1 172 ? -52.22800 1.31000 21.20500 1.000 14.53332 171 ALA A CA 1
ATOM 2588 C C . ALA A 1 172 ? -52.36400 1.79600 19.76900 1.000 14.20697 171 ALA A C 1
ATOM 2589 O O . ALA A 1 172 ? -51.42000 1.66400 18.97100 1.000 15.13339 171 ALA A O 1
ATOM 2596 N N . ILE A 1 173 ? -53.53100 2.36400 19.41600 1.000 14.48595 172 ILE A N 1
ATOM 2597 C CA . ILE A 1 173 ? -53.73300 2.84600 18.05200 1.000 17.17574 172 ILE A CA 1
ATOM 2598 C C . ILE A 1 173 ? -52.71000 3.92600 17.72000 1.000 15.29920 172 ILE A C 1
ATOM 2599 O O . ILE A 1 173 ? -52.19900 3.99600 16.59800 1.000 16.25195 172 ILE A O 1
ATOM 2615 N N . GLY A 1 174 ? -52.39900 4.79200 18.68400 1.000 16.12562 173 GLY A N 1
ATOM 2616 C CA . GLY A 1 174 ? -51.40000 5.82400 18.43300 1.000 15.65451 173 GLY A CA 1
ATOM 2617 C C . GLY A 1 174 ? -50.03000 5.23400 18.14800 1.000 13.43319 173 GLY A C 1
ATOM 2618 O O . GLY A 1 174 ? -49.32400 5.66400 17.22600 1.000 15.30710 173 GLY A O 1
ATOM 2622 N N . LYS A 1 175 ? -49.64600 4.22400 18.92800 1.000 13.97273 174 LYS A N 1
ATOM 2623 C CA . LYS A 1 175 ? -48.36700 3.56300 18.71500 1.000 15.60450 174 LYS A CA 1
ATOM 2624 C C . LYS A 1 175 ? -48.35300 2.81600 17.39200 1.000 14.82809 174 LYS A C 1
ATOM 2625 O O . LYS A 1 175 ? -47.34500 2.83500 16.68200 1.000 15.00706 174 LYS A O 1
ATOM 2644 N N . ILE A 1 176 ? -49.46100 2.16500 17.03000 1.000 15.19919 175 ILE A N 1
ATOM 2645 C CA . ILE A 1 176 ? -49.51800 1.45200 15.75500 1.000 14.83862 175 ILE A CA 1
ATOM 2646 C C . ILE A 1 176 ? -49.35500 2.42600 14.59000 1.000 14.00957 175 ILE A C 1
ATOM 2647 O O . ILE A 1 176 ? -48.61700 2.16300 13.62600 1.000 13.86745 175 ILE A O 1
ATOM 2663 N N . GLN A 1 177 ? -49.98100 3.59700 14.68800 1.000 14.11748 176 GLN A N 1
ATOM 2664 C CA . GLN A 1 177 ? -49.83000 4.57700 13.62100 1.000 16.93361 176 GLN A CA 1
ATOM 2665 C C . GLN A 1 177 ? -48.38800 5.06700 13.52300 1.000 14.67018 176 GLN A C 1
ATOM 2666 O O . GLN A 1 177 ? -47.87100 5.27400 12.41700 1.000 15.93349 176 GLN A O 1
ATOM 2680 N N . ASP A 1 178 ? -47.73700 5.29900 14.66300 1.000 14.36488 177 ASP A N 1
ATOM 2681 C CA . ASP A 1 178 ? -46.31800 5.64600 14.64200 1.000 17.38630 177 ASP A CA 1
ATOM 2682 C C . ASP A 1 178 ? -45.50800 4.57400 13.92100 1.000 15.02549 177 ASP A C 1
ATOM 2683 O O . ASP A 1 178 ? -44.64600 4.88300 13.08500 1.000 15.77821 177 ASP A O 1
ATOM 2692 N N . SER A 1 179 ? -45.76000 3.30000 14.24300 1.000 13.40687 178 SER A N 1
ATOM 2693 C CA . SER A 1 179 ? -45.02800 2.20600 13.59800 1.000 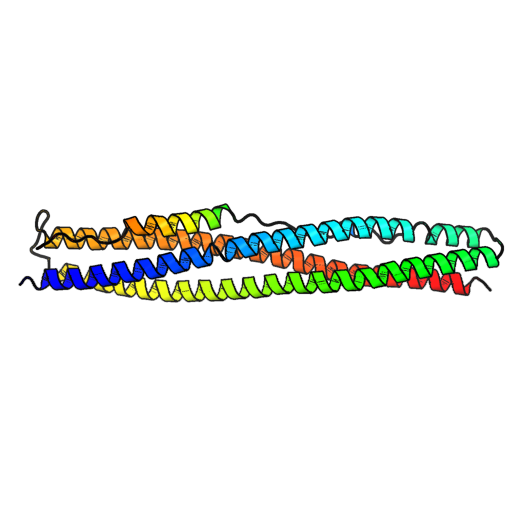14.03063 178 SER A CA 1
ATOM 2694 C C . SER A 1 179 ? -45.27600 2.17000 12.08800 1.000 13.28317 178 SER A C 1
ATOM 2695 O O . SER A 1 179 ? -44.37000 1.85200 11.30000 1.000 12.97524 178 SER A O 1
ATOM 2703 N N . LEU A 1 180 ? -46.50300 2.48400 11.66900 1.000 13.23317 179 LEU A N 1
ATOM 2704 C CA . LEU A 1 180 ? -46.84000 2.45900 10.25200 1.000 15.02022 179 LEU A CA 1
ATOM 2705 C C . LEU A 1 180 ? -46.08700 3.55400 9.50000 1.000 13.40950 179 LEU A C 1
ATOM 2706 O O . LEU A 1 180 ? -45.57600 3.32000 8.39500 1.000 14.19907 179 LEU A O 1
ATOM 2722 N N . SER A 1 181 ? -46.01900 4.76200 10.07300 1.000 13.73849 180 SER A N 1
ATOM 2723 C CA . SER A 1 181 ? -45.26600 5.83600 9.43300 1.000 14.17802 180 SER A CA 1
ATOM 2724 C C . SER A 1 181 ? -43.78500 5.47500 9.32700 1.000 11.31978 180 SER A C 1
ATOM 2725 O O . SER A 1 181 ? -43.13100 5.75400 8.30400 1.000 12.99103 180 SER A O 1
ATOM 2733 N N . SER A 1 182 ? -43.23400 4.84700 10.36800 1.000 10.63812 181 SER A N 1
ATOM 2734 C CA . SER A 1 182 ? -41.81800 4.48300 10.31800 1.000 11.27504 181 SER A CA 1
ATOM 2735 C C . SER A 1 182 ? -41.56100 3.41200 9.26600 1.000 11.23556 181 SER A C 1
ATOM 2736 O O . SER A 1 182 ? -40.55900 3.46400 8.52800 1.000 11.88564 181 SER A O 1
ATOM 2744 N N . THR A 1 183 ? -42.44700 2.41800 9.19400 1.000 10.56179 182 THR A N 1
ATOM 2745 C CA . THR A 1 183 ? -42.32300 1.37900 8.18100 1.000 11.63824 182 THR A CA 1
ATOM 2746 C C . THR A 1 183 ? -42.37900 1.97100 6.78300 1.000 10.26439 182 THR A C 1
ATOM 2747 O O . THR A 1 183 ? -41.54400 1.64800 5.92800 1.000 11.80405 182 THR A O 1
ATOM 2758 N N . LYS A 1 184 ? -43.35600 2.85100 6.52900 1.000 11.08554 183 LYS A N 1
ATOM 2759 C CA . LYS A 1 184 ? -43.49000 3.42600 5.19500 1.000 10.88025 183 LYS A CA 1
ATOM 2760 C C . LYS A 1 184 ? -42.27400 4.28900 4.83600 1.000 10.71971 183 LYS A C 1
ATOM 2761 O O . LYS A 1 184 ? -41.80800 4.27400 3.68300 1.000 12.13830 183 LYS A O 1
ATOM 2780 N N . SER A 1 185 ? -41.77400 5.08200 5.79200 1.000 11.04869 184 SER A N 1
ATOM 2781 C CA . SER A 1 185 ? -40.59700 5.90000 5.52200 1.000 12.65678 184 SER A CA 1
ATOM 2782 C C . SER A 1 185 ? -39.40200 5.03200 5.14500 1.000 9.94330 184 SER A C 1
ATOM 2783 O O . SER A 1 185 ? -38.67200 5.33400 4.18900 1.000 11.14871 184 SER A O 1
ATOM 2791 N N . ALA A 1 186 ? -39.15200 3.97900 5.92500 1.000 9.67748 185 ALA A N 1
ATOM 2792 C CA . ALA A 1 186 ? -38.02100 3.09600 5.65200 1.000 10.74076 185 ALA A CA 1
ATOM 2793 C C . ALA A 1 186 ? -38.15600 2.41000 4.29900 1.000 11.71719 185 ALA A C 1
ATOM 2794 O O . ALA A 1 186 ? -37.19700 2.36800 3.51900 1.000 10.79866 185 ALA A O 1
ATOM 2801 N N . LEU A 1 187 ? -39.34700 1.87800 3.99200 1.000 10.41441 186 LEU A N 1
ATOM 2802 C CA . LEU A 1 187 ? -39.53800 1.19000 2.71300 1.000 10.76708 186 LEU A CA 1
ATOM 2803 C C . LEU A 1 187 ? -39.31400 2.14800 1.54800 1.000 10.07752 186 LEU A C 1
ATOM 2804 O O . LEU A 1 187 ? -38.74200 1.76800 0.51600 1.000 11.37505 186 LEU A O 1
ATOM 2820 N N . GLY A 1 188 ? -39.77800 3.39100 1.68400 1.000 11.15660 187 GLY A N 1
ATOM 2821 C CA . GLY A 1 188 ? -39.62400 4.34300 0.59400 1.000 11.65929 187 GLY A CA 1
ATOM 2822 C C . GLY A 1 188 ? -38.17600 4.73400 0.36500 1.000 11.01711 187 GLY A C 1
ATOM 2823 O O . GLY A 1 188 ? -37.71900 4.85300 -0.78000 1.000 13.12789 187 GLY A O 1
ATOM 2827 N N . LYS A 1 189 ? -37.42000 4.90100 1.44200 1.000 11.38558 188 LYS A N 1
ATOM 2828 C CA . LYS A 1 189 ? -36.00100 5.20300 1.28000 1.000 12.03565 188 LYS A CA 1
ATOM 2829 C C . LYS A 1 189 ? -35.24700 4.03300 0.66800 1.000 11.56981 188 LYS A C 1
ATOM 2830 O O . LYS A 1 189 ? -34.34200 4.23700 -0.16300 1.000 11.96986 188 LYS A O 1
ATOM 2849 N N . LEU A 1 190 ? -35.56000 2.81100 1.10900 1.000 10.30650 189 LEU A N 1
ATOM 2850 C CA . LEU A 1 190 ? -34.95200 1.64100 0.48800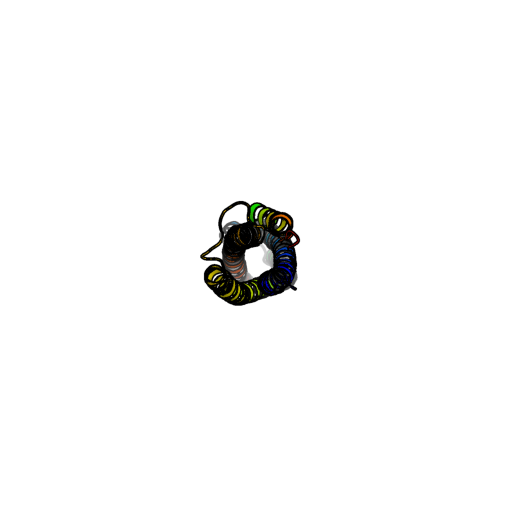 1.000 11.38821 189 LEU A CA 1
ATOM 2851 C C . LEU A 1 190 ? -35.31700 1.57300 -0.98800 1.000 12.33569 189 LEU A C 1
ATOM 2852 O O . LEU A 1 190 ? -34.46300 1.30000 -1.83600 1.000 13.17263 189 LEU A O 1
ATOM 2868 N N . LYS A 1 191 ? -36.58800 1.78300 -1.31600 1.000 10.99869 190 LYS A N 1
ATOM 2869 C CA . LYS A 1 191 ? -37.00100 1.73400 -2.71500 1.000 13.98589 190 LYS A CA 1
ATOM 2870 C C . LYS A 1 191 ? -36.25200 2.75000 -3.56900 1.000 13.55162 190 LYS A C 1
ATOM 2871 O O . LYS A 1 191 ? -35.83100 2.43600 -4.69000 1.000 14.09116 190 LYS A O 1
ATOM 2890 N N . ASP A 1 192 ? -36.07300 3.96800 -3.05700 1.000 11.56981 191 ASP A N 1
ATOM 2891 C CA . ASP A 1 192 ? -35.38100 4.99500 -3.82600 1.000 12.94366 191 ASP A CA 1
ATOM 2892 C C . ASP A 1 192 ? -33.94400 4.60300 -4.10000 1.000 12.35674 191 ASP A C 1
ATOM 2893 O O . ASP A 1 192 ? -33.46700 4.73800 -5.23200 1.000 13.59637 191 ASP A O 1
ATOM 2902 N N . VAL A 1 193 ? -33.22800 4.12600 -3.07500 1.000 12.34622 192 VAL A N 1
ATOM 2903 C CA . VAL A 1 193 ? -31.81900 3.79400 -3.27100 1.000 12.88049 192 VAL A CA 1
ATOM 2904 C C . VAL A 1 193 ? -31.67700 2.56500 -4.15100 1.000 12.57256 192 VAL A C 1
ATOM 2905 O O . VAL A 1 193 ? -30.79400 2.50100 -5.00900 1.000 14.07274 192 VAL A O 1
ATOM 2918 N N . VAL A 1 194 ? -32.53400 1.56700 -3.95300 1.000 13.14894 193 VAL A N 1
ATOM 2919 C CA . VAL A 1 194 ? -32.48900 0.36900 -4.78200 1.000 12.49097 193 VAL A CA 1
ATOM 2920 C C . VAL A 1 194 ? -32.72900 0.72000 -6.24000 1.000 12.66468 193 VAL A C 1
ATOM 2921 O O . VAL A 1 194 ? -32.05400 0.19600 -7.13200 1.000 13.55689 193 VAL A O 1
ATOM 2934 N N . ASN A 1 195 ? -33.68900 1.61000 -6.51300 1.000 12.53045 194 ASN A N 1
ATOM 2935 C CA . ASN A 1 195 ? -33.95100 1.98800 -7.89900 1.000 13.27264 194 ASN A CA 1
ATOM 2936 C C . ASN A 1 195 ? -32.79000 2.78400 -8.49000 1.000 12.51466 194 ASN A C 1
ATOM 2937 O O . ASN A 1 195 ? -32.38600 2.55400 -9.63800 1.000 13.79113 194 ASN A O 1
ATOM 2948 N N . GLN A 1 196 ? -32.24000 3.72600 -7.73100 1.000 12.55150 195 GLN A N 1
ATOM 2949 C CA . GLN A 1 196 ? -31.11800 4.50200 -8.24400 1.000 14.51753 195 GLN A CA 1
ATOM 2950 C C . GLN A 1 196 ? -29.93300 3.59600 -8.53200 1.000 14.14380 195 GLN A C 1
ATOM 2951 O O . GLN A 1 196 ? -29.24600 3.74700 -9.55400 1.000 14.67544 195 GLN A O 1
ATOM 2965 N N . ASN A 1 197 ? -29.68300 2.63100 -7.65000 1.000 14.81757 196 ASN A N 1
ATOM 2966 C CA . ASN A 1 197 ? -28.52000 1.76100 -7.82300 1.000 15.09918 196 ASN A CA 1
ATOM 2967 C C . ASN A 1 197 ? -28.74000 0.72300 -8.91300 1.000 15.04917 196 ASN A C 1
ATOM 2968 O O . ASN A 1 197 ? -27.77200 0.27300 -9.53900 1.000 17.18364 196 ASN A O 1
ATOM 2979 N N . LYS A 1 198 ? -29.99100 0.31300 -9.13600 1.000 15.17814 197 LYS A N 1
ATOM 2980 C CA . LYS A 1 198 ? -30.30100 -0.53200 -10.28500 1.000 16.79675 197 LYS A CA 1
ATOM 2981 C C . LYS A 1 198 ? -30.04800 0.22200 -11.58700 1.000 16.78886 197 LYS A C 1
ATOM 2982 O O . LYS A 1 198 ? -29.47900 -0.32900 -12.54300 1.000 15.75715 197 LYS A O 1
ATOM 3001 N N . GLN A 1 199 ? -30.46900 1.48600 -11.64600 1.000 15.69662 198 GLN A N 1
ATOM 3002 C CA . GLN A 1 199 ? -30.19100 2.29800 -12.82600 1.000 16.83623 198 GLN A CA 1
ATOM 3003 C C . GLN A 1 199 ? -28.69500 2.48500 -13.01800 1.000 16.26511 198 GLN A C 1
ATOM 3004 O O . GLN A 1 199 ? -28.19900 2.40300 -14.15100 1.000 16.61515 198 GLN A O 1
ATOM 3018 N N . ALA A 1 200 ? -27.94900 2.69100 -11.91900 1.000 14.90968 199 ALA A N 1
ATOM 3019 C CA . ALA A 1 200 ? -26.50300 2.85000 -12.03700 1.000 15.32289 199 ALA A CA 1
ATOM 3020 C C . ALA A 1 200 ? -25.86100 1.59300 -12.60700 1.000 15.78610 199 ALA A C 1
ATOM 3021 O O . ALA A 1 200 ? -24.99400 1.66500 -13.49000 1.000 15.45975 199 ALA A O 1
ATOM 3028 N N . LEU A 1 201 ? -26.26900 0.42300 -12.11900 1.000 14.19907 200 LEU A N 1
ATOM 3029 C CA . LEU A 1 201 ? -25.69100 -0.81600 -12.64100 1.000 16.08877 200 LEU A CA 1
ATOM 3030 C C . LEU A 1 201 ? -26.03300 -1.00000 -14.11800 1.000 16.05192 200 LEU A C 1
ATOM 3031 O O . LEU A 1 201 ? -25.17800 -1.40500 -14.91700 1.000 16.64936 200 LEU A O 1
ATOM 3047 N N . ASN A 1 202 ? -27.28000 -0.71500 -14.50200 1.000 16.31248 201 ASN A N 1
ATOM 3048 C CA . ASN A 1 202 ? -27.65600 -0.85000 -15.90700 1.000 17.77582 201 ASN A CA 1
ATOM 3049 C C . ASN A 1 202 ? -26.87000 0.12100 -16.77400 1.000 16.66516 201 ASN A C 1
ATOM 3050 O O . ASN A 1 202 ? -26.43900 -0.22600 -17.88000 1.000 15.78610 201 ASN A O 1
ATOM 3061 N N . THR A 1 203 ? -26.69100 1.35400 -16.29900 1.000 15.70451 202 THR A N 1
ATOM 3062 C CA . THR A 1 203 ? -25.86900 2.31000 -17.03500 1.000 14.80967 202 THR A CA 1
ATOM 3063 C C . THR A 1 203 ? -24.44000 1.79200 -17.17600 1.000 13.70164 202 THR A C 1
ATOM 3064 O O . THR A 1 203 ? -23.82200 1.92000 -18.24000 1.000 16.35722 202 THR A O 1
ATOM 3075 N N . LEU A 1 204 ? -23.89600 1.20000 -16.11000 1.000 14.83073 203 LEU A N 1
ATOM 3076 C CA . LEU A 1 204 ? -22.53900 0.66700 -16.17200 1.000 14.92547 203 LEU A CA 1
ATOM 3077 C C . LEU A 1 204 ? -22.42100 -0.42500 -17.23000 1.000 15.48607 203 LEU A C 1
ATOM 3078 O O . LEU A 1 204 ? -21.48200 -0.42900 -18.03300 1.000 17.87056 203 LEU A O 1
ATOM 3094 N N . VAL A 1 205 ? -23.35800 -1.37600 -17.23300 1.000 16.59409 204 VAL A N 1
ATOM 3095 C CA . VAL A 1 205 ? -23.31800 -2.45100 -18.22300 1.000 17.17574 204 VAL A CA 1
ATOM 3096 C C . VAL A 1 205 ? -23.35800 -1.88200 -19.63800 1.000 18.00479 204 VAL A C 1
ATOM 3097 O O . VAL A 1 205 ? -22.60300 -2.31700 -20.52000 1.000 17.38893 204 VAL A O 1
ATOM 3110 N N . LYS A 1 206 ? -24.22100 -0.88800 -19.87500 1.000 16.25721 205 LYS A N 1
ATOM 3111 C CA . LYS A 1 206 ? -24.32500 -0.31100 -21.21500 1.000 15.15445 205 LYS A CA 1
ATOM 3112 C C . LYS A 1 206 ? -23.05700 0.44200 -21.59300 1.000 15.86769 205 LYS A C 1
ATOM 3113 O O . LYS A 1 206 ? -22.57500 0.32800 -22.72800 1.000 16.59936 205 LYS A O 1
ATOM 3132 N N . GLN A 1 207 ? -22.52100 1.24600 -20.67100 1.000 15.45975 206 GLN A N 1
ATOM 3133 C CA . GLN A 1 207 ? -21.33500 2.04200 -20.98700 1.000 16.23089 206 GLN A CA 1
ATOM 3134 C C . GLN A 1 207 ? -20.11400 1.16100 -21.19700 1.000 15.54923 206 GLN A C 1
ATOM 3135 O O . GLN A 1 207 ? -19.26400 1.47400 -22.04000 1.000 18.02585 206 GLN A O 1
ATOM 3149 N N . LEU A 1 208 ? -20.01600 0.04300 -20.47600 1.000 15.59924 207 LEU A N 1
ATOM 3150 C CA . LEU A 1 208 ? -18.89900 -0.87500 -20.70600 1.000 17.94426 207 LEU A CA 1
ATOM 3151 C C . LEU A 1 208 ? -18.96100 -1.46800 -22.10700 1.000 17.63106 207 LEU A C 1
ATOM 3152 O O . LEU A 1 208 ? -17.95100 -1.52600 -22.82300 1.000 17.85477 207 LEU A O 1
ATOM 3168 N N . SER A 1 209 ? -20.14200 -1.92800 -22.51200 1.000 17.63106 208 SER A N 1
ATOM 3169 C CA . SER A 1 209 ? -20.28000 -2.49100 -23.85000 1.000 18.73909 208 SER A CA 1
ATOM 3170 C C . SER A 1 209 ? -19.92700 -1.45900 -24.91300 1.000 17.06784 208 SER A C 1
ATOM 3171 O O . SER A 1 209 ? -19.24000 -1.76900 -25.89800 1.000 16.74148 208 SER A O 1
ATOM 3179 N N . SER A 1 210 ? -20.38200 -0.21900 -24.72700 1.000 16.43618 209 SER A N 1
ATOM 3180 C CA . SER A 1 210 ? -20.04000 0.84300 -25.66900 1.000 15.90191 209 SER A CA 1
ATOM 3181 C C . SER A 1 210 ? -18.54000 1.08600 -25.69900 1.000 14.71755 209 SER A C 1
ATOM 3182 O O . SER A 1 210 ? -17.94400 1.22400 -26.77700 1.000 16.55725 209 SER A O 1
ATOM 3190 N N . ASN A 1 211 ? -17.91000 1.13100 -24.52600 1.000 14.37278 210 ASN A N 1
ATOM 3191 C CA . ASN A 1 211 ? -16.47900 1.40200 -24.47300 1.000 14.99127 210 ASN A CA 1
ATOM 3192 C C . ASN A 1 211 ? -15.68200 0.29400 -25.15400 1.000 13.85956 210 ASN A C 1
ATOM 3193 O O . ASN A 1 211 ? -14.74900 0.56300 -25.92100 1.000 15.72031 210 ASN A O 1
ATOM 3204 N N . PHE A 1 212 ? -16.03100 -0.96100 -24.88000 1.000 14.83599 211 PHE A N 1
ATOM 3205 C CA . PHE A 1 212 ? -15.32400 -2.07600 -25.50300 1.000 17.91794 211 PHE A CA 1
ATOM 3206 C C . PHE A 1 212 ? -15.54100 -2.10100 -27.00900 1.000 16.21247 211 PHE A C 1
ATOM 3207 O O . PHE A 1 212 ? -14.63200 -2.47300 -27.75400 1.000 17.51263 211 PHE A O 1
ATOM 3224 N N . GLY A 1 213 ? -16.70900 -1.67300 -27.47900 1.000 17.20733 212 GLY A N 1
ATOM 3225 C CA . GLY A 1 213 ? -16.91800 -1.58100 -28.91100 1.000 19.23652 212 GLY A CA 1
ATOM 3226 C C . GLY A 1 213 ? -16.04300 -0.52600 -29.55800 1.000 19.92081 212 GLY A C 1
ATOM 3227 O O . GLY A 1 213 ? -15.50100 -0.74100 -30.64700 1.000 19.13914 212 GLY A O 1
ATOM 3231 N N . ALA A 1 214 ? -15.90600 0.63400 -28.91200 1.000 18.48380 213 ALA A N 1
ATOM 3232 C CA . ALA A 1 214 ? -15.03800 1.67800 -29.45000 1.000 19.28915 213 ALA A CA 1
ATOM 3233 C C . ALA A 1 214 ? -13.58100 1.23100 -29.45300 1.000 16.38881 213 ALA A C 1
ATOM 3234 O O . ALA A 1 214 ? -12.84900 1.46200 -30.42900 1.000 16.81781 213 ALA A O 1
ATOM 3241 N N . ILE A 1 215 ? -13.14200 0.58400 -28.37100 1.000 16.24932 214 ILE A N 1
ATOM 3242 C CA . ILE A 1 215 ? -11.77900 0.06500 -28.31700 1.000 16.93624 214 ILE A CA 1
ATOM 3243 C C . ILE A 1 215 ? -11.53600 -0.91700 -29.45500 1.000 17.51263 214 ILE A C 1
ATOM 3244 O O . ILE A 1 215 ? -10.50300 -0.85600 -30.13800 1.000 18.83647 214 ILE A O 1
ATOM 3260 N N . SER A 1 216 ? -12.49600 -1.81800 -29.70100 1.000 18.99175 215 SER A N 1
ATOM 3261 C CA . SER A 1 216 ? -12.33700 -2.79600 -30.77700 1.000 20.08925 215 SER A CA 1
ATOM 3262 C C . SER A 1 216 ? -12.27900 -2.12300 -32.13800 1.000 19.06808 215 SER A C 1
ATOM 3263 O O . SER A 1 216 ? -11.49600 -2.52800 -33.00800 1.000 21.83683 215 SER A O 1
ATOM 3271 N N . SER A 1 217 ? -13.10800 -1.10100 -32.34600 1.000 18.73383 216 SER A N 1
ATOM 3272 C CA . SER A 1 217 ? -13.08700 -0.38000 -33.61300 1.000 19.55234 216 SER A CA 1
ATOM 3273 C C . SER A 1 217 ? -11.71400 0.22300 -33.87400 1.000 20.36823 216 SER A C 1
ATOM 3274 O O . SER A 1 217 ? -11.15800 0.09200 -34.97800 1.000 22.30531 216 SER A O 1
ATOM 3282 N N . VAL A 1 218 ? -11.15300 0.89100 -32.86500 1.000 20.58405 217 VAL A N 1
ATOM 3283 C CA . VAL A 1 218 ? -9.83900 1.50800 -33.01200 1.000 19.65499 217 VAL A CA 1
ATOM 3284 C C . VAL A 1 218 ? -8.76600 0.44600 -33.21000 1.000 19.76290 217 VAL A C 1
ATOM 3285 O O . VAL A 1 218 ? -7.89400 0.58000 -34.07300 1.000 20.82618 217 VAL A O 1
ATOM 3298 N N . LEU A 1 219 ? -8.79800 -0.61700 -32.40600 1.000 18.67856 218 LEU A N 1
ATOM 3299 C CA . LEU A 1 219 ? -7.80800 -1.68000 -32.54300 1.000 20.57878 218 LEU A CA 1
ATOM 3300 C C . LEU A 1 219 ? -7.88300 -2.33300 -33.92200 1.000 22.01053 218 LEU A C 1
ATOM 3301 O O . LEU A 1 219 ? -6.85200 -2.61500 -34.53800 1.000 24.81350 218 LEU A O 1
ATOM 3317 N N . ASN A 1 220 ? -9.09300 -2.58700 -34.42600 1.000 21.44994 219 ASN A N 1
ATOM 3318 C CA . ASN A 1 220 ? -9.22900 -3.21700 -35.73800 1.000 25.67939 219 ASN A CA 1
ATOM 3319 C C . ASN A 1 220 ? -8.69500 -2.31700 -36.84800 1.000 26.46633 219 ASN A C 1
ATOM 3320 O O . ASN A 1 220 ? -8.09800 -2.80100 -37.82200 1.000 28.34814 219 ASN A O 1
ATOM 3331 N N . ASP A 1 221 ? -8.88700 -1.00400 -36.72400 1.000 25.62939 220 ASP A N 1
ATOM 3332 C CA . ASP A 1 221 ? -8.29800 -0.08900 -37.70100 1.000 27.67700 220 ASP A CA 1
ATOM 3333 C C . ASP A 1 221 ? -6.77200 -0.13400 -37.64400 1.000 25.71624 220 ASP A C 1
ATOM 3334 O O . ASP A 1 221 ? -6.08700 -0.16700 -38.67900 1.000 27.49540 220 ASP A O 1
ATOM 3343 N N . ILE A 1 222 ? -6.22000 -0.14500 -36.43600 1.000 25.83731 221 ILE A N 1
ATOM 3344 C CA . ILE A 1 222 ? -4.77700 -0.26100 -36.27500 1.000 23.90550 221 ILE A CA 1
ATOM 3345 C C . ILE A 1 222 ? -4.26200 -1.52200 -36.96600 1.000 24.12658 221 ILE A C 1
ATOM 3346 O O . ILE A 1 222 ? -3.27700 -1.48800 -37.71200 1.000 25.80573 221 ILE A O 1
ATOM 3362 N N . LYS A 1 223 ? -4.91500 -2.65600 -36.71900 1.000 25.81362 222 LYS A N 1
ATOM 3363 C CA . LYS A 1 223 ? -4.45600 -3.91600 -37.29200 1.000 28.59027 222 LYS A CA 1
ATOM 3364 C C . LYS A 1 223 ? -4.58600 -3.92500 -38.80900 1.000 30.42996 222 LYS A C 1
ATOM 3365 O O . LYS A 1 223 ? -3.74100 -4.51100 -39.49400 1.000 30.68789 222 LYS A O 1
ATOM 3384 N N . SER A 1 224 ? -5.61600 -3.27500 -39.35300 1.000 32.11701 223 SER A N 1
ATOM 3385 C CA . SER A 1 224 ? -5.74200 -3.20200 -40.80100 1.000 33.58561 223 SER A CA 1
ATOM 3386 C C . SER A 1 224 ? -4.60900 -2.38300 -41.40700 1.000 33.16977 223 SER A C 1
ATOM 3387 O O . SER A 1 224 ? -4.20500 -2.63500 -42.54700 1.000 36.30172 223 SER A O 1
ATOM 3395 N N . ARG A 1 225 ? -4.07700 -1.41200 -40.66200 1.000 32.80393 224 ARG A N 1
ATOM 3396 C CA . ARG A 1 225 ? -3.00800 -0.57400 -41.19200 1.000 33.97776 224 ARG A CA 1
ATOM 3397 C C . ARG A 1 225 ? -1.67000 -1.30000 -41.21300 1.000 34.61204 224 ARG A C 1
ATOM 3398 O O . ARG A 1 225 ? -0.80500 -0.96400 -42.02500 1.000 38.32302 224 ARG A O 1
ATOM 3419 N N . LEU A 1 226 ? -1.48500 -2.30400 -40.35800 1.000 33.79353 225 LEU A N 1
ATOM 3420 C CA . LEU A 1 226 ? -0.18800 -2.96500 -40.22200 1.000 35.49899 225 LEU A CA 1
ATOM 3421 C C . LEU A 1 226 ? 0.12900 -3.89100 -41.39600 1.000 41.47603 225 LEU A C 1
ATOM 3422 O O . LEU A 1 226 ? 0.60500 -5.01800 -41.20800 1.000 43.75788 225 LEU A O 1
ATOM 3438 N N . ASP A 1 227 ? -0.10100 -3.41700 -42.61300 1.000 40.72857 226 ASP A N 1
ATOM 3439 C CA . ASP A 1 227 ? 0.17600 -4.20500 -43.80700 1.000 42.26823 226 ASP A CA 1
ATOM 3440 C C . ASP A 1 227 ? 0.42800 -3.27000 -44.97600 1.000 44.08160 226 ASP A C 1
ATOM 3441 O O . ASP A 1 227 ? -0.45700 -2.50800 -45.36800 1.000 46.20554 226 ASP A O 1
ATOM 3448 N N . VAL B 2 2 ? -8.07200 8.50700 -28.67600 1.000 24.17921 1164 VAL B N 1
ATOM 3449 C CA . VAL B 2 2 ? -9.24600 7.94300 -28.02300 1.000 23.83707 1164 VAL B CA 1
ATOM 3450 C C . VAL B 2 2 ? -9.46000 8.57900 -26.65800 1.000 23.77127 1164 VAL B C 1
ATOM 3451 O O . VAL B 2 2 ? -8.49800 8.76700 -25.90400 1.000 24.12395 1164 VAL B O 1
ATOM 3463 N N . ASP B 2 3 ? -10.72000 8.89900 -26.34400 1.000 22.20266 1165 ASP B N 1
ATOM 3464 C CA . ASP B 2 3 ? -11.12000 9.39400 -25.03000 1.000 23.32648 1165 ASP B CA 1
ATOM 3465 C C . ASP B 2 3 ? -12.45400 8.73600 -24.71900 1.000 22.28425 1165 ASP B C 1
ATOM 3466 O O . ASP B 2 3 ? -13.46500 9.09400 -25.32400 1.000 26.67162 1165 ASP B O 1
ATOM 3475 N N . LEU B 2 4 ? -12.45300 7.77200 -23.80100 1.000 21.02094 1166 LEU B N 1
ATOM 3476 C CA . LEU B 2 4 ? -13.62900 6.97400 -23.48000 1.000 20.92883 1166 LEU B CA 1
ATOM 3477 C C . LEU B 2 4 ? -14.50500 7.62400 -22.42400 1.000 21.83156 1166 LEU B C 1
ATOM 3478 O O . LEU B 2 4 ? -15.46500 6.99800 -21.95600 1.000 24.01077 1166 LEU B O 1
ATOM 3494 N N . GLY B 2 5 ? -14.20800 8.86000 -22.03500 1.000 23.46597 1167 GLY B N 1
ATOM 3495 C CA . GLY B 2 5 ? -14.97700 9.47400 -20.96400 1.000 24.50820 1167 GLY B CA 1
ATOM 3496 C C . GLY B 2 5 ? -14.51600 9.00500 -19.59300 1.000 26.85585 1167 GLY B C 1
ATOM 3497 O O . GLY B 2 5 ? -13.42700 8.45200 -19.41700 1.000 30.74579 1167 GLY B O 1
ATOM 3501 N N . ASP B 2 6 ? -15.38400 9.21600 -18.60700 1.000 26.40843 1168 ASP B N 1
ATOM 3502 C CA . ASP B 2 6 ? -15.09200 8.86500 -17.22000 1.000 27.30591 1168 ASP B CA 1
ATOM 3503 C C . ASP B 2 6 ? -16.25800 8.04800 -16.67700 1.000 25.45568 1168 ASP B C 1
ATOM 3504 O O . ASP B 2 6 ? -17.33000 8.60400 -16.39800 1.000 27.09009 1168 ASP B O 1
ATOM 3513 N N . ILE B 2 7 ? -16.05500 6.73600 -16.51000 1.000 25.47148 1169 ILE B N 1
ATOM 3514 C CA . ILE B 2 7 ? -17.11200 5.81800 -15.99000 1.000 28.27181 1169 ILE B CA 1
ATOM 3515 C C . ILE B 2 7 ? -17.32300 6.09900 -14.50000 1.000 27.90598 1169 ILE B C 1
ATOM 3516 O O . ILE B 2 7 ? -18.22300 5.46300 -13.92000 1.000 24.96878 1169 ILE B O 1
ATOM 3532 N N . SER B 2 8 ? -16.53500 6.99400 -13.88900 1.000 31.61695 1170 SER B N 1
ATOM 3533 C CA . SER B 2 8 ? -16.73600 7.35300 -12.49200 1.000 35.46215 1170 SER B CA 1
ATOM 3534 C C . SER B 2 8 ? -17.99400 8.17600 -12.27500 1.000 32.72234 1170 SER B C 1
ATOM 3535 O O . SER B 2 8 ? -18.43500 8.31400 -11.12400 1.000 36.87021 1170 SER B O 1
ATOM 3543 N N . GLY B 2 9 ? -18.59300 8.71300 -13.33900 1.000 30.97740 1171 GLY B N 1
ATOM 3544 C CA . GLY B 2 9 ? -19.87800 9.37300 -13.20100 1.000 28.76924 1171 GLY B CA 1
ATOM 3545 C C . GLY B 2 9 ? -20.97800 8.46000 -12.69500 1.000 27.83755 1171 GLY B C 1
ATOM 3546 O O . GLY B 2 9 ? -22.03000 8.94100 -12.25700 1.000 31.29059 1171 GLY B O 1
ATOM 3550 N N . ILE B 2 10 ? -20.76400 7.15500 -12.75700 1.000 21.87631 1172 ILE B N 1
ATOM 3551 C CA . ILE B 2 10 ? -21.71700 6.18200 -12.23900 1.000 17.98110 1172 ILE B CA 1
ATOM 3552 C C . ILE B 2 10 ? -21.47200 6.02500 -10.75100 1.000 20.81565 1172 ILE B C 1
ATOM 3553 O O . ILE B 2 10 ? -20.34800 5.76100 -10.31800 1.000 21.62365 1172 ILE B O 1
ATOM 3569 N N . ASN B 2 11 ? -22.52600 6.20200 -9.96300 1.000 18.84436 1173 ASN B N 1
ATOM 3570 C CA . ASN B 2 11 ? -22.39700 6.18300 -8.51400 1.000 17.62580 1173 ASN B CA 1
ATOM 3571 C C . ASN B 2 11 ? -23.60500 5.51100 -7.88500 1.000 18.44432 1173 ASN B C 1
ATOM 3572 O O . ASN B 2 11 ? -24.74800 5.80800 -8.24400 1.000 20.25769 1173 ASN B O 1
ATOM 3583 N N . ALA B 2 12 ? -23.33500 4.63900 -6.92300 1.000 17.83372 1174 ALA B N 1
ATOM 3584 C CA . ALA B 2 12 ? -24.36000 4.00000 -6.11500 1.000 16.74148 1174 ALA B CA 1
ATOM 3585 C C . ALA B 2 12 ? -24.48800 4.75000 -4.79700 1.000 17.45472 1174 ALA B C 1
ATOM 3586 O O . ALA B 2 12 ? -23.48200 5.10500 -4.17100 1.000 20.11557 1174 ALA B O 1
ATOM 3593 N N . SER B 2 13 ? -25.72800 4.97200 -4.37600 1.000 18.97070 1175 SER B N 1
ATOM 3594 C CA . SER B 2 13 ? -26.02800 5.66500 -3.13700 1.000 18.81541 1175 SER B CA 1
ATOM 3595 C C . SER B 2 13 ? -26.16200 4.66400 -1.99300 1.000 17.84951 1175 SER B C 1
ATOM 3596 O O . SER B 2 13 ? -26.42900 3.47000 -2.19700 1.000 15.68609 1175 SER B O 1
ATOM 3604 N N . VAL B 2 14 ? -25.94900 5.16500 -0.77700 1.000 18.89174 1176 VAL B N 1
ATOM 3605 C CA . VAL B 2 14 ? -26.17800 4.39100 0.43500 1.000 17.40998 1176 VAL B CA 1
ATOM 3606 C C . VAL B 2 14 ? -27.48700 4.85000 1.06400 1.000 14.27013 1176 VAL B C 1
ATOM 3607 O O . VAL B 2 14 ? -28.00500 5.93700 0.77400 1.000 18.61802 1176 VAL B O 1
ATOM 3620 N N . VAL B 2 15 ? -28.03400 4.01100 1.94000 1.000 12.97524 1177 VAL B N 1
ATOM 3621 C CA . VAL B 2 15 ? -29.29100 4.30900 2.61800 1.000 14.06221 1177 VAL B CA 1
ATOM 3622 C C . VAL B 2 15 ? -29.05400 4.35500 4.11700 1.000 13.23580 1177 VAL B C 1
ATOM 3623 O O . VAL B 2 15 ? -28.16400 3.68200 4.64400 1.000 14.34646 1177 VAL B O 1
ATOM 3636 N N . ASN B 2 16 ? -29.86400 5.15900 4.81000 1.000 13.54110 1178 ASN B N 1
ATOM 3637 C CA . ASN B 2 16 ? -29.80700 5.23500 6.27300 1.000 14.06484 1178 ASN B CA 1
ATOM 3638 C C . ASN B 2 16 ? -31.22800 5.25500 6.81300 1.000 13.12263 1178 ASN B C 1
ATOM 3639 O O . ASN B 2 16 ? -31.89800 6.29000 6.77400 1.000 15.03075 1178 ASN B O 1
ATOM 3650 N N . ILE B 2 17 ? -31.67700 4.10500 7.29300 1.000 11.20924 1179 ILE B N 1
ATOM 3651 C CA . ILE B 2 17 ? -33.00700 3.94600 7.85600 1.000 11.21713 1179 ILE B CA 1
ATOM 3652 C C . ILE B 2 17 ? -32.92900 3.48400 9.30400 1.000 10.97237 1179 ILE B C 1
ATOM 3653 O O . ILE B 2 17 ? -33.88100 2.90700 9.83500 1.000 11.76720 1179 ILE B O 1
ATOM 3669 N N . GLN B 2 18 ? -31.80500 3.74200 9.96600 1.000 11.36978 1180 GLN B N 1
ATOM 3670 C CA . GLN B 2 18 ? -31.66800 3.29200 11.34400 1.000 11.24609 1180 GLN B CA 1
ATOM 3671 C C . GLN B 2 18 ? -32.70200 3.93500 12.26700 1.000 9.34059 1180 GLN B C 1
ATOM 3672 O O . GLN B 2 18 ? -33.21400 3.27500 13.17500 1.000 11.27767 1180 GLN B O 1
ATOM 3686 N N . LYS B 2 19 ? -33.02800 5.21000 12.04600 1.000 11.29609 1181 LYS B N 1
ATOM 3687 C CA . LYS B 2 19 ? -34.04400 5.88300 12.85000 1.000 12.21462 1181 LYS B CA 1
ATOM 3688 C C . LYS B 2 19 ? -35.35200 5.09900 12.84100 1.000 11.72246 1181 LYS B C 1
ATOM 3689 O O . LYS B 2 19 ? -35.98600 4.88200 13.88800 1.000 12.29621 1181 LYS B O 1
ATOM 3708 N N . GLU B 2 20 ? -35.77800 4.68700 11.65000 1.000 11.49348 1182 GLU B N 1
ATOM 3709 C CA . GLU B 2 20 ? -37.03600 3.96600 11.49800 1.000 13.20421 1182 GLU B CA 1
ATOM 3710 C C . GLU B 2 20 ? -36.97200 2.57400 12.10800 1.000 13.04893 1182 GLU B C 1
ATOM 3711 O O . GLU B 2 20 ? -37.92500 2.14000 12.77600 1.000 12.99630 1182 GLU B O 1
ATOM 3723 N N . ILE B 2 21 ? -35.86700 1.85300 11.89500 1.000 11.69614 1183 ILE B N 1
ATOM 3724 C CA . ILE B 2 21 ? -35.72300 0.53400 12.50800 1.000 11.78826 1183 ILE B CA 1
ATOM 3725 C C . ILE B 2 21 ? -35.78600 0.65800 14.02300 1.000 10.18017 1183 ILE B C 1
ATOM 3726 O O . ILE B 2 21 ? -36.46700 -0.11500 14.70800 1.000 11.72246 1183 ILE B O 1
ATOM 3742 N N . ASP B 2 22 ? -35.03700 1.61000 14.56900 1.000 11.74088 1184 ASP B N 1
ATOM 3743 C CA . ASP B 2 22 ? -35.02000 1.80600 16.01500 1.000 11.75930 1184 ASP B CA 1
ATOM 3744 C C . ASP B 2 22 ? -36.42300 2.12000 16.52600 1.000 12.49360 1184 ASP B C 1
ATOM 3745 O O . ASP B 2 22 ? -36.84800 1.59600 17.56300 1.000 13.11736 1184 ASP B O 1
ATOM 3754 N N . ARG B 2 23 ? -37.15400 2.98000 15.81100 1.000 12.01986 1185 ARG B N 1
ATOM 3755 C CA . ARG B 2 23 ? -38.47900 3.37700 16.27700 1.000 12.49624 1185 ARG B CA 1
ATOM 3756 C C . ARG B 2 23 ? -39.44400 2.19700 16.24800 1.000 10.92763 1185 ARG B C 1
ATOM 3757 O O . ARG B 2 23 ? -40.26500 2.04900 17.15400 1.000 12.49887 1185 ARG B O 1
ATOM 3778 N N . LEU B 2 24 ? -39.35000 1.32800 15.23600 1.000 12.84101 1186 LEU B N 1
ATOM 3779 C CA . LEU B 2 24 ? -40.20500 0.14200 15.19900 1.000 13.72007 1186 LEU B CA 1
ATOM 3780 C C . LEU B 2 24 ? -39.93800 -0.75800 16.39600 1.000 14.51490 1186 LEU B C 1
ATOM 3781 O O . LEU B 2 24 ? -40.86800 -1.25500 17.04500 1.000 14.16749 1186 LEU B O 1
ATOM 3797 N N . ASN B 2 25 ? -38.66500 -1.00000 16.69500 1.000 12.79890 1187 ASN B N 1
ATOM 3798 C CA . ASN B 2 25 ? -38.34000 -1.82300 17.84800 1.000 14.41489 1187 ASN B CA 1
ATOM 3799 C C . ASN B 2 25 ? -38.83600 -1.18300 19.13400 1.000 12.72521 1187 ASN B C 1
ATOM 3800 O O . ASN B 2 25 ? -39.33000 -1.87900 20.02900 1.000 14.66492 1187 ASN B O 1
ATOM 3811 N N . GLU B 2 26 ? -38.71600 0.14100 19.25000 1.000 12.58572 1188 GLU B N 1
ATOM 3812 C CA . GLU B 2 26 ? -39.17000 0.82300 20.46200 1.000 13.79639 1188 GLU B CA 1
ATOM 3813 C C . GLU B 2 26 ? -40.68200 0.74000 20.61200 1.000 14.29382 1188 GLU B C 1
ATOM 3814 O O . GLU B 2 26 ? -41.19100 0.51200 21.71800 1.000 15.58871 1188 GLU B O 1
ATOM 3826 N N . VAL B 2 27 ? -41.42200 0.93700 19.52100 1.000 14.22013 1189 VAL B N 1
ATOM 3827 C CA . VAL B 2 27 ? -42.87700 0.85400 19.61400 1.000 16.73095 1189 VAL B CA 1
ATOM 3828 C C . VAL B 2 27 ? -43.31300 -0.56800 19.94000 1.000 15.46764 1189 VAL B C 1
ATOM 3829 O O . VAL B 2 27 ? -44.28400 -0.78100 20.68200 1.000 16.72569 1189 VAL B O 1
ATOM 3842 N N . ALA B 2 28 ? -42.62400 -1.56900 19.38400 1.000 14.44910 1190 ALA B N 1
ATOM 3843 C CA . ALA B 2 28 ? -42.96700 -2.94500 19.73100 1.000 17.35471 1190 ALA B CA 1
ATOM 3844 C C . ALA B 2 28 ? -42.87400 -3.14500 21.23500 1.000 19.68131 1190 ALA B C 1
ATOM 3845 O O . ALA B 2 28 ? -43.76100 -3.73600 21.85900 1.000 20.78933 1190 ALA B O 1
ATOM 3852 N N . LYS B 2 29 ? -41.80600 -2.63900 21.83800 1.000 17.76792 1191 LYS B N 1
ATOM 3853 C CA . LYS B 2 29 ? -41.65500 -2.73000 23.28400 1.000 19.17072 1191 LYS B CA 1
ATOM 3854 C C . LYS B 2 29 ? -42.71100 -1.89200 23.99700 1.000 17.71791 1191 LYS B C 1
ATOM 3855 O O . LYS B 2 29 ? -43.31900 -2.34500 24.97700 1.000 20.44719 1191 LYS B O 1
ATOM 3874 N N . ASN B 2 30 ? -42.96500 -0.68400 23.50100 1.000 16.84412 1192 ASN B N 1
ATOM 3875 C CA . ASN B 2 30 ? -43.86700 0.24100 24.17800 1.000 16.07035 1192 ASN B CA 1
ATOM 3876 C C . ASN B 2 30 ? -45.29400 -0.28000 24.22600 1.000 12.60414 1192 ASN B C 1
ATOM 3877 O O . ASN B 2 30 ? -46.06100 0.10000 25.11800 1.000 14.60701 1192 ASN B O 1
ATOM 3888 N N . LEU B 2 31 ? -45.69200 -1.10000 23.25900 1.000 14.39383 1193 LEU B N 1
ATOM 3889 C CA . LEU B 2 31 ? -47.05200 -1.62900 23.25100 1.000 12.88312 1193 LEU B CA 1
ATOM 3890 C C . LEU B 2 31 ? -47.36000 -2.42500 24.50800 1.000 12.85944 1193 LEU B C 1
ATOM 3891 O O . LEU B 2 31 ? -48.53500 -2.62600 24.83700 1.000 14.48858 1193 LEU B O 1
ATOM 3907 N N . ASN B 2 32 ? -46.33800 -2.89800 25.21900 1.000 13.48320 1194 ASN B N 1
ATOM 3908 C CA . ASN B 2 32 ? -46.60000 -3.57900 26.48000 1.000 14.45700 1194 ASN B CA 1
ATOM 3909 C C . ASN B 2 32 ? -47.35100 -2.67700 27.44800 1.000 13.92009 1194 ASN B C 1
ATOM 3910 O O . ASN B 2 32 ? -48.14700 -3.16700 28.26800 1.000 14.75966 1194 ASN B O 1
ATOM 3921 N N . GLU B 2 33 ? -47.13300 -1.36300 27.35600 1.000 15.87822 1195 GLU B N 1
ATOM 3922 C CA . GLU B 2 33 ? -47.81100 -0.41900 28.23600 1.000 16.60989 1195 GLU B CA 1
ATOM 3923 C C . GLU B 2 33 ? -49.26000 -0.18800 27.84300 1.000 14.02273 1195 GLU B C 1
ATOM 3924 O O . GLU B 2 33 ? -49.98400 0.50500 28.58000 1.000 17.23101 1195 GLU B O 1
ATOM 3936 N N . SER B 2 34 ? -49.69600 -0.73400 26.70600 1.000 12.76206 1196 SER B N 1
ATOM 3937 C CA . SER B 2 34 ? -51.07500 -0.62800 26.26500 1.000 13.86745 1196 SER B CA 1
ATOM 3938 C C . SER B 2 34 ? -51.91700 -1.84100 26.65200 1.000 12.36201 1196 SER B C 1
ATOM 3939 O O . SER B 2 34 ? -53.11700 -1.84300 26.39000 1.000 14.64912 1196 SER B O 1
ATOM 3947 N N . LEU B 2 35 ? -51.32900 -2.86400 27.26900 1.000 12.48571 1197 LEU B N 1
ATOM 3948 C CA . LEU B 2 35 ? -52.09800 -4.02900 27.67700 1.000 12.76469 1197 LEU B CA 1
ATOM 3949 C C . LEU B 2 35 ? -53.06900 -3.64000 28.78000 1.000 14.07274 1197 LEU B C 1
ATOM 3950 O O . LEU B 2 35 ? -52.81000 -2.73000 29.57200 1.000 15.10181 1197 LEU B O 1
ATOM 3966 N N . ILE B 2 36 ? -54.20300 -4.32900 28.81500 1.000 14.05168 1198 ILE B N 1
ATOM 3967 C CA . ILE B 2 36 ? -55.29100 -4.00500 29.73200 1.000 13.72007 1198 ILE B CA 1
ATOM 3968 C C . ILE B 2 36 ? -55.23700 -4.91100 30.95500 1.000 14.70966 1198 ILE B C 1
ATOM 3969 O O . ILE B 2 36 ? -55.28500 -6.13900 30.82500 1.000 14.20697 1198 ILE B O 1
ATOM 3985 N N . ASP B 2 37 ? -55.17400 -4.29600 32.14400 1.000 14.81493 1199 ASP B N 1
ATOM 3986 C CA . ASP B 2 37 ? -55.21700 -4.98700 33.43200 1.000 16.68884 1199 ASP B CA 1
ATOM 3987 C C . ASP B 2 37 ? -56.47000 -4.50300 34.16100 1.000 16.85465 1199 ASP B C 1
ATOM 3988 O O . ASP B 2 37 ? -56.48100 -3.42300 34.75700 1.000 18.97070 1199 ASP B O 1
ATOM 3997 N N . LEU B 2 38 ? -57.53100 -5.29400 34.09500 1.000 15.56239 1200 LEU B N 1
ATOM 3998 C CA . LEU B 2 38 ? -58.80400 -4.88400 34.66300 1.000 15.43343 1200 LEU B CA 1
ATOM 3999 C C . LEU B 2 38 ? -58.80900 -4.98400 36.18000 1.000 18.19429 1200 LEU B C 1
ATOM 4000 O O . LEU B 2 38 ? -58.13100 -5.83600 36.77000 1.000 17.30734 1200 LEU B O 1
ATOM 4016 N N . GLN B 2 39 ? -59.62900 -4.12000 36.79900 1.000 21.29203 1201 GLN B N 1
ATOM 4017 C CA . GLN B 2 39 ? -59.98300 -4.25000 38.20600 1.000 23.67389 1201 GLN B CA 1
ATOM 4018 C C . GLN B 2 39 ? -61.09100 -5.28100 38.38000 1.000 22.76852 1201 GLN B C 1
ATOM 4019 O O . GLN B 2 39 ? -62.00700 -5.37100 37.56000 1.000 25.22671 1201 GLN B O 1
ATOM 4033 N N . GLU B 2 40 ? -61.03500 -6.02600 39.47800 1.000 23.41333 1202 GLU B N 1
ATOM 4034 C CA . GLU B 2 40 ? -62.07200 -7.00600 39.76400 1.000 26.30842 1202 GLU B CA 1
ATOM 4035 C C . GLU B 2 40 ? -63.37300 -6.31200 40.13700 1.000 29.39037 1202 GLU B C 1
ATOM 4036 O O . GLU B 2 40 ? -63.37600 -5.25400 40.77100 1.000 29.95886 1202 GLU B O 1
ATOM 4040 N N . SER B 2 41 ? -64.48500 -6.91500 39.73400 1.000 31.58800 1203 SER B N 1
ATOM 4041 C CA . SER B 2 41 ? -65.80800 -6.36100 40.02100 1.000 34.36728 1203 SER B CA 1
ATOM 4042 C C . SER B 2 41 ? -66.06000 -6.30100 41.52300 1.000 34.46466 1203 SER B C 1
ATOM 4043 O O . SER B 2 41 ? -66.50200 -5.27300 42.03300 1.000 37.66767 1203 SER B O 1
#

Solvent-accessible surface area: 14324 Å² total; per-residue (Å²): 159,40,103,44,37,76,44,2,69,102,9,2,97,110,7,39,70,17,3,25,154,11,27,103,23,15,48,40,4,1,63,37,0,16,115,2,18,98,75,6,40,101,12,2,49,49,3,45,90,24,6,147,52,4,28,55,40,8,42,122,2,10,73,71,0,51,51,8,45,66,81,28,112,90,62,52,97,52,81,51,2,96,58,54,0,64,96,4,66,74,90,14,58,43,32,43,56,60,6,87,149,68,14,78,75,7,45,108,83,29,82,99,9,14,80,81,10,126,34,1,79,69,94,14,58,72,39,58,169,108,22,62,42,65,18,56,82,21,84,92,61,7,79,124,17,121,120,93,18,129,115,31,37,97,54,66,38,26,91,61,1,10,44,59,1,32,96,29,12,86,42,0,61,40,41,25,93,62,3,39,62,16,8,106,42,0,10,30,87,0,132,84,16,17,67,105,10,76,114,11,10,90,56,0,75,152,73,4,78,67,19,20,38,43,2,54,74,35,7,84,76,0,52,80,109,28,134,56,130,30,59,98,7,53,71,12,97,4,34,101,10,115,0,80,161,5,11,78,97,0,71,62,0,7,127,40,0,71,133,0,58,7,123,40,88,82,75

Nearest PDB structures (foldseek):
  7zr2-assembly1_A  TM=1.004E+00  e=2.143E-17  Severe acute respiratory syndrome coronavirus 2
  3zx6-assembly1_A  TM=3.143E-01  e=6.330E-01  Archaeoglobus fulgidus DSM 4304
  3zx6-assembly1_B  TM=3.084E-01  e=9.613E-01  Archaeoglobus fulgidus DSM 4304
  3ja6-assembly1_I  TM=2.870E-01  e=8.624E+00  Escherichia coli
  6lxt-assembly1_A  TM=9.585E-01  e=1.335E-03  Severe acute respiratory syndrome coronavirus 2